Protein 1VC1 (pdb70)

Solvent-accessible surface area: 10539 Å² total; per-residue (Å²): 165,115,79,33,118,29,62,61,45,83,86,114,63,8,0,6,0,92,3,99,16,38,0,21,58,118,7,10,88,91,0,73,62,62,0,152,84,27,3,82,107,14,96,42,105,45,0,0,0,17,0,55,62,0,53,115,5,34,26,13,0,3,0,4,0,1,13,3,6,48,37,0,94,120,68,53,22,81,7,0,0,0,28,32,85,143,49,0,24,148,37,1,128,73,3,70,0,60,121,18,10,117,64,19,109,50,10,140,105,13,162,109,85,28,126,32,66,62,46,87,92,109,66,8,0,8,0,93,3,101,16,38,0,22,56,120,5,9,92,103,0,72,82,69,2,146,71,29,4,76,109,17,99,40,107,48,0,0,0,18,0,56,58,0,56,111,6,35,27,15,0,3,0,3,0,2,12,3,8,48,41,0,90,120,70,48,15,67,6,0,0,0,28,33,83,146,48,0,24,148,35,1,132,76,3,64,0,61,116,20,10,115,65,24,110,37,10,135,108,14

Secondary structure (DSSP, 8-state):
----EEEEEEETTEEEEEEES-BSTTTHHHHHHHHHHHHHH---SEEEEEEEE---B-HHHHHHHHHHHHHHHHTT-EEEEES--HHHHHHHHHHTGGGTSEEESSTTT-/----EEEEEEETTEEEEEEES-BSTTTHHHHHHHHHHHHHT---SEEEEE-TT---B-HHHHHHHHHHHHHHHHTT-EEEEES--HHHHHHHHHTTGGGTSEEESSTTT-

Sequence (220 aa):
MNNLKLDIVEQDDKAIVRVQGDIDAYNSSELKEQLRNFISTTSKKKIVLDLSSVSYMDSAGLGTLVVILKDAKINGKEFILSSLKESISRILKLTHLDKIFKITDTVEEAMNNLKLDIVEQDDKAIVRVQGDIDAYNSSELKEQLRNFISTTSKKKIVLDLSSVSYMDSAGLGTLVVILKDAKINGKEFILSSLKESISRILKLTHLDKIFKITDTVEEA

Organism: Thermotoga maritima (strain ATCC 43589 / DSM 3109 / JCM 10099 / NBRC 100826 / MSB8) (NCBI:txid243274)

CATH classification: 3.30.750.24

InterPro domains:
  IPR002645 STAS domain [PF01740] (7-110)
  IPR002645 STAS domain [PS50801] (4-110)
  IPR003658 Anti-sigma factor antagonist [TIGR00377] (3-109)
  IPR036513 STAS domain superfamily [G3DSA:3.30.750.24] (1-110)
  IPR036513 STAS domain superfamily [SSF52091] (1-110)

Foldseek 3Di:
DDDWDWDWDDDDLEIETEIADEQEPVCLVVVLVVLLVVLVPDPRQEYEYECQNYQDYDPSRVVSVLVSCVSSVVSNHHYEYECDDVNVVVVCVVVVVCVPHHYDHHPVVD/DDDWDWDWDDDDLEIETEIAEAQEPVCLVVVLVVLLVVLVPDPRQEYEYECQRYQDYDPSRVVSVLVSCVSNVVSNHHYAYECHDVNVVVVCVVVVVCVPHHYDHHPVVD

B-factor: mean 33.04, std 10.79, range [10.69, 67.32]

Radius of gyration: 18.0 Å; Cα contacts (8 Å, |Δi|>4): 444; chains: 2; bounding box: 32×58×34 Å

Structure (mmCIF, N/CA/C/O backbone):
data_1VC1
#
_entry.id   1VC1
#
_cell.length_a   31.544
_cell.length_b   116.831
_cell.length_c   31.392
_cell.angle_alpha   90.00
_cell.angle_beta   119.84
_cell.angle_gamma   90.00
#
_symmetry.space_group_name_H-M   'P 1 21 1'
#
loop_
_entity.id
_entity.type
_entity.pdbx_description
1 polymer 'Putative anti-sigma factor antagonist TM1442'
2 water water
#
loop_
_atom_site.group_PDB
_atom_site.id
_atom_site.type_symbol
_atom_site.label_atom_id
_atom_site.label_alt_id
_atom_site.label_comp_id
_atom_site.label_asym_id
_atom_site.label_entity_id
_atom_site.label_seq_id
_atom_site.pdbx_PDB_ins_code
_atom_site.Cartn_x
_atom_site.Cartn_y
_atom_site.Cartn_z
_atom_site.occupancy
_atom_site.B_iso_or_equiv
_atom_site.auth_seq_id
_atom_site.auth_comp_id
_atom_site.auth_asym_id
_atom_site.auth_atom_id
_atom_site.pdbx_PDB_model_num
ATOM 1 N N . MET A 1 1 ? 53.435 -57.727 -0.752 1.00 46.55 1 MET A N 1
ATOM 2 C CA . MET A 1 1 ? 52.436 -58.424 0.121 1.00 46.78 1 MET A CA 1
ATOM 3 C C . MET A 1 1 ? 53.235 -59.634 0.560 1.00 48.55 1 MET A C 1
ATOM 4 O O . MET A 1 1 ? 53.483 -60.565 -0.214 1.00 44.91 1 MET A O 1
ATOM 9 N N . ASN A 1 2 ? 53.683 -59.553 1.812 1.00 52.05 2 ASN A N 1
ATOM 10 C CA . ASN A 1 2 ? 54.551 -60.546 2.423 1.00 53.65 2 ASN A CA 1
ATOM 11 C C . ASN A 1 2 ? 53.937 -61.668 3.258 1.00 54.24 2 ASN A C 1
ATOM 12 O O . ASN A 1 2 ? 52.937 -62.278 2.869 1.00 53.33 2 ASN A O 1
ATOM 17 N N . ASN A 1 3 ? 54.573 -61.912 4.411 1.00 54.54 3 ASN A N 1
ATOM 18 C CA . ASN A 1 3 ? 54.218 -62.979 5.345 1.00 54.54 3 ASN A CA 1
ATOM 19 C C . ASN A 1 3 ? 52.769 -63.132 5.760 1.00 54.78 3 ASN A C 1
ATOM 20 O O . ASN A 1 3 ? 51.921 -62.263 5.500 1.00 56.34 3 ASN A O 1
ATOM 25 N N . LEU A 1 4 ? 52.530 -64.284 6.384 1.00 53.50 4 LEU A N 1
ATOM 26 C CA . LEU A 1 4 ? 51.249 -64.743 6.920 1.00 53.33 4 LEU A CA 1
ATOM 27 C C . LEU A 1 4 ? 51.124 -66.229 6.642 1.00 51.86 4 LEU A C 1
ATOM 28 O O . LEU A 1 4 ? 51.102 -66.649 5.489 1.00 52.53 4 LEU A O 1
ATOM 33 N N . LYS A 1 5 ? 51.035 -67.015 7.709 1.00 50.31 5 LYS A N 1
ATOM 34 C CA . LYS A 1 5 ? 50.893 -68.464 7.606 1.00 48.00 5 LYS A CA 1
ATOM 35 C C . LYS A 1 5 ? 49.898 -68.870 8.675 1.00 45.69 5 LYS A C 1
ATOM 36 O O . LYS A 1 5 ? 50.052 -68.473 9.828 1.00 44.37 5 LYS A O 1
ATOM 42 N N . LEU A 1 6 ? 48.880 -69.646 8.293 1.00 42.55 6 LEU A N 1
ATOM 43 C CA . LEU A 1 6 ? 47.845 -70.085 9.231 1.00 40.81 6 LEU A CA 1
ATOM 44 C C . LEU A 1 6 ? 47.873 -71.573 9.560 1.00 41.17 6 LEU A C 1
ATOM 45 O O . LEU A 1 6 ? 47.616 -72.411 8.701 1.00 42.31 6 LEU A O 1
ATOM 50 N N . ASP A 1 7 ? 48.179 -71.888 10.813 1.00 40.61 7 ASP A N 1
ATOM 51 C CA . ASP A 1 7 ? 48.223 -73.266 11.287 1.00 39.40 7 ASP A CA 1
ATOM 52 C C . ASP A 1 7 ? 46.923 -73.509 12.046 1.00 37.13 7 ASP A C 1
ATOM 53 O O . ASP A 1 7 ? 46.776 -73.098 13.188 1.00 35.74 7 ASP A O 1
ATOM 58 N N . ILE A 1 8 ? 45.988 -74.187 11.391 1.00 35.05 8 ILE A N 1
ATOM 59 C CA . ILE A 1 8 ? 44.675 -74.474 11.943 1.00 33.87 8 ILE A CA 1
ATOM 60 C C . ILE A 1 8 ? 44.514 -75.881 12.560 1.00 34.78 8 ILE A C 1
ATOM 61 O O . ILE A 1 8 ? 44.896 -76.914 11.968 1.00 33.54 8 ILE A O 1
ATOM 66 N N . VAL A 1 9 ? 43.971 -75.895 13.774 1.00 35.65 9 VAL A N 1
ATOM 67 C CA . VAL A 1 9 ? 43.736 -77.126 14.538 1.00 36.64 9 VAL A CA 1
ATOM 68 C C . VAL A 1 9 ? 42.360 -77.125 15.193 1.00 37.16 9 VAL A C 1
ATOM 69 O O . VAL A 1 9 ? 42.001 -76.176 15.915 1.00 37.78 9 VAL A O 1
ATOM 73 N N . GLU A 1 10 ? 41.584 -78.173 14.944 1.00 35.48 10 GLU A N 1
ATOM 74 C CA . GLU A 1 10 ? 40.261 -78.308 15.534 1.00 35.72 10 GLU A CA 1
ATOM 75 C C . GLU A 1 10 ? 40.232 -79.424 16.579 1.00 37.61 10 GLU A C 1
ATOM 76 O O . GLU A 1 10 ? 40.706 -80.534 16.328 1.00 35.45 10 GLU A O 1
ATOM 82 N N . GLN A 1 11 ? 39.688 -79.110 17.751 1.00 39.48 11 GLN A N 1
ATOM 83 C CA . GLN A 1 11 ? 39.523 -80.059 18.861 1.00 41.88 11 GLN A CA 1
ATOM 84 C C . GLN A 1 11 ? 38.480 -79.494 19.823 1.00 42.41 11 GLN A C 1
ATOM 85 O O . GLN A 1 11 ? 38.187 -78.292 19.800 1.00 41.59 11 GLN A O 1
ATOM 91 N N . ASP A 1 12 ? 37.920 -80.353 20.662 1.00 41.57 12 ASP A N 1
ATOM 92 C CA . ASP A 1 12 ? 36.911 -79.917 21.604 1.00 43.19 12 ASP A CA 1
ATOM 93 C C . ASP A 1 12 ? 35.749 -79.257 20.850 1.00 42.18 12 ASP A C 1
ATOM 94 O O . ASP A 1 12 ? 35.154 -79.830 19.948 1.00 40.76 12 ASP A O 1
ATOM 99 N N . ASP A 1 13 ? 35.467 -78.021 21.238 1.00 42.39 13 ASP A N 1
ATOM 100 C CA . ASP A 1 13 ? 34.388 -77.229 20.685 1.00 42.21 13 ASP A CA 1
ATOM 101 C C . ASP A 1 13 ? 34.965 -76.038 19.932 1.00 42.42 13 ASP A C 1
ATOM 102 O O . ASP A 1 13 ? 34.230 -75.103 19.568 1.00 41.55 13 ASP A O 1
ATOM 107 N N . LYS A 1 14 ? 36.274 -76.076 19.695 1.00 40.31 14 LYS A N 1
ATOM 108 C CA . LYS A 1 14 ? 36.923 -74.960 19.048 1.00 39.94 14 LYS A CA 1
ATOM 109 C C . LYS A 1 14 ? 37.871 -75.215 17.886 1.00 38.73 14 LYS A C 1
ATOM 110 O O . LYS A 1 14 ? 38.477 -76.278 17.756 1.00 38.64 14 LYS A O 1
ATOM 116 N N . ALA A 1 15 ? 37.969 -74.196 17.040 1.00 37.35 15 ALA A N 1
ATOM 117 C CA . ALA A 1 15 ? 38.820 -74.185 15.869 1.00 34.48 15 ALA A CA 1
ATOM 118 C C . ALA A 1 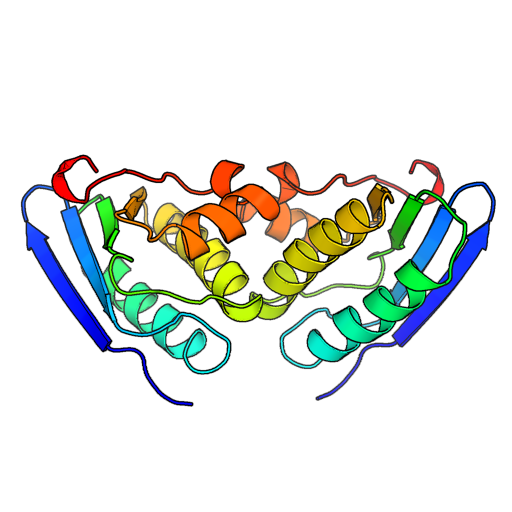15 ? 39.943 -73.170 16.144 1.00 34.19 15 ALA A C 1
ATOM 119 O O . ALA A 1 15 ? 39.721 -71.942 16.121 1.00 34.37 15 ALA A O 1
ATOM 121 N N . ILE A 1 16 ? 41.127 -73.706 16.429 1.00 30.90 16 ILE A N 1
ATOM 122 C CA . ILE A 1 16 ? 42.313 -72.948 16.748 1.00 29.28 16 ILE A CA 1
ATOM 123 C C . ILE A 1 16 ? 43.178 -72.548 15.538 1.00 28.58 16 ILE A C 1
ATOM 124 O O . ILE A 1 16 ? 43.759 -73.409 14.848 1.00 27.41 16 ILE A O 1
ATOM 129 N N . VAL A 1 17 ? 43.262 -71.234 15.304 1.00 26.25 17 VAL A N 1
ATOM 130 C CA . VAL A 1 17 ? 44.035 -70.668 14.198 1.00 24.35 17 VAL A CA 1
ATOM 131 C C . VAL A 1 17 ? 45.305 -70.051 14.729 1.00 25.62 17 VAL A C 1
ATOM 132 O O . VAL A 1 17 ? 45.262 -68.967 15.339 1.00 23.63 17 VAL A O 1
ATOM 136 N N . ARG A 1 18 ? 46.428 -70.729 14.523 1.00 27.03 18 ARG A N 1
ATOM 137 C CA . ARG A 1 18 ? 47.708 -70.211 14.997 1.00 30.41 18 ARG A CA 1
ATOM 138 C C . ARG A 1 18 ? 48.163 -69.310 13.874 1.00 29.91 18 ARG A C 1
ATOM 139 O O . ARG A 1 18 ? 48.320 -69.753 12.737 1.00 27.46 18 ARG A O 1
ATOM 147 N N . VAL A 1 19 ? 48.324 -68.035 14.192 1.00 29.42 19 VAL A N 1
ATOM 148 C CA . VAL A 1 19 ? 48.726 -67.069 13.187 1.00 29.56 19 VAL A CA 1
ATOM 149 C C . VAL A 1 19 ? 50.206 -66.813 13.242 1.00 30.51 19 VAL A C 1
ATOM 150 O O . VAL A 1 19 ? 50.698 -66.375 14.271 1.00 30.32 19 VAL A O 1
ATOM 154 N N . GLN A 1 20 ? 50.932 -67.094 12.163 1.00 32.66 20 GLN A N 1
ATOM 155 C CA . GLN A 1 20 ? 52.355 -66.776 12.175 1.00 35.12 20 GLN A CA 1
ATOM 156 C C . GLN A 1 20 ? 52.603 -65.585 11.250 1.00 36.65 20 GLN A C 1
ATOM 157 O O . GLN A 1 20 ? 52.193 -65.571 10.086 1.00 37.07 20 GLN A O 1
ATOM 163 N N . GLY A 1 21 ? 53.272 -64.578 11.788 1.00 36.73 21 GLY A N 1
ATOM 164 C CA . GLY A 1 21 ? 53.567 -63.384 11.021 1.00 35.41 21 GLY A CA 1
ATOM 165 C C . GLY A 1 21 ? 52.850 -62.220 11.677 1.00 34.45 21 GLY A C 1
ATOM 166 O O . GLY A 1 21 ? 52.276 -62.353 12.745 1.00 33.28 21 GLY A O 1
ATOM 167 N N . ASP A 1 22 ? 52.879 -61.064 11.042 1.00 34.79 22 ASP A N 1
ATOM 168 C CA . ASP A 1 22 ? 52.201 -59.936 11.622 1.00 34.05 22 ASP A CA 1
ATOM 169 C C . ASP A 1 22 ? 50.931 -59.641 10.864 1.00 32.47 22 ASP A C 1
ATOM 170 O O . ASP A 1 22 ? 50.815 -59.907 9.662 1.00 35.77 22 ASP A O 1
ATOM 175 N N . ILE A 1 23 ? 49.970 -59.098 11.581 1.00 26.32 23 ILE A N 1
ATOM 176 C CA . ILE A 1 23 ? 48.715 -58.774 10.963 1.00 24.51 23 ILE A CA 1
ATOM 177 C C . ILE A 1 23 ? 48.766 -57.299 10.623 1.00 22.67 23 ILE A C 1
ATOM 178 O O . ILE A 1 23 ? 48.559 -56.447 11.471 1.00 21.57 23 ILE A O 1
ATOM 183 N N . ASP A 1 24 ? 49.094 -57.009 9.379 1.00 21.89 24 ASP A N 1
ATOM 184 C CA . ASP A 1 24 ? 49.227 -55.628 8.952 1.00 22.20 24 ASP A CA 1
ATOM 185 C C . ASP A 1 24 ? 48.673 -55.401 7.533 1.00 20.68 24 ASP A C 1
ATOM 186 O O . ASP A 1 24 ? 48.023 -56.307 6.960 1.00 19.88 24 ASP A O 1
ATOM 191 N N . ALA A 1 25 ? 48.915 -54.225 6.952 1.00 17.95 25 ALA A N 1
ATOM 192 C CA . ALA A 1 25 ? 48.348 -53.944 5.631 1.00 19.28 25 ALA A CA 1
ATOM 193 C C . ALA A 1 25 ? 48.851 -54.895 4.543 1.00 18.69 25 ALA A C 1
ATOM 194 O O . ALA A 1 25 ? 48.192 -55.044 3.526 1.00 19.17 25 ALA A O 1
ATOM 196 N N . TYR A 1 26 ? 49.995 -55.547 4.767 1.00 20.14 26 TYR A N 1
ATOM 197 C CA . TYR A 1 26 ? 50.547 -56.454 3.769 1.00 22.72 26 TYR A CA 1
ATOM 198 C C . TYR A 1 26 ? 49.910 -57.845 3.723 1.00 25.26 26 TYR A C 1
ATOM 199 O O . TYR A 1 26 ? 50.107 -58.611 2.759 1.00 27.54 26 TYR A O 1
ATOM 208 N N . ASN A 1 27 ? 49.133 -58.194 4.732 1.00 24.83 27 ASN A N 1
ATOM 209 C CA . ASN A 1 27 ? 48.527 -59.523 4.685 1.00 25.47 27 ASN A CA 1
ATOM 210 C C . ASN A 1 27 ? 47.152 -59.560 5.300 1.00 23.14 27 ASN A C 1
ATOM 211 O O . ASN A 1 27 ? 46.576 -60.619 5.450 1.00 19.59 27 ASN A O 1
ATOM 216 N N . SER A 1 28 ? 46.591 -58.396 5.600 1.00 22.38 28 SER A N 1
ATOM 217 C CA . SER A 1 28 ? 45.275 -58.410 6.216 1.00 25.42 28 SER A CA 1
ATOM 218 C C . SER A 1 28 ? 44.172 -58.922 5.271 1.00 24.80 28 SER A C 1
ATOM 219 O O . SER A 1 28 ? 43.204 -59.528 5.716 1.00 22.62 28 SER A O 1
ATOM 222 N N . SER A 1 29 ? 44.321 -58.702 3.970 1.00 27.66 29 SER A N 1
ATOM 223 C CA . SER A 1 29 ? 43.320 -59.190 3.035 1.00 30.84 29 SER A CA 1
ATOM 224 C C . SER A 1 29 ? 43.361 -60.701 2.992 1.00 31.81 29 SER A C 1
ATOM 225 O O . SER A 1 29 ? 42.338 -61.350 2.948 1.00 32.43 29 SER A O 1
ATOM 228 N N . GLU A 1 30 ? 44.562 -61.260 3.005 1.00 35.09 30 GLU A N 1
ATOM 229 C CA . GLU A 1 30 ? 44.713 -62.707 2.993 1.00 35.66 30 GLU A CA 1
ATOM 230 C C . GLU A 1 30 ? 44.097 -63.281 4.253 1.00 33.62 30 GLU A C 1
ATOM 231 O O . GLU A 1 30 ? 43.358 -64.259 4.196 1.00 35.60 30 GLU A O 1
ATOM 237 N N . LEU A 1 31 ? 44.385 -62.645 5.385 1.00 29.20 31 LEU A N 1
ATOM 238 C CA . LEU A 1 31 ? 43.889 -63.102 6.660 1.00 25.50 31 LEU A CA 1
ATOM 239 C C . LEU A 1 31 ? 42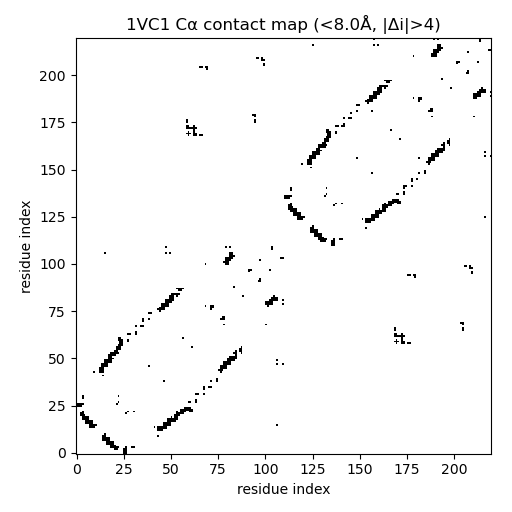.387 -63.190 6.680 1.00 23.99 31 LEU A C 1
ATOM 240 O O . LEU A 1 31 ? 41.803 -64.156 7.171 1.00 23.94 31 LEU A O 1
ATOM 245 N N . LYS A 1 32 ? 41.763 -62.153 6.161 1.00 23.07 32 LYS A N 1
ATOM 246 C CA . LYS A 1 32 ? 40.309 -62.077 6.141 1.00 23.72 32 LYS A CA 1
ATOM 247 C C . LYS A 1 32 ? 39.727 -63.158 5.250 1.00 22.87 32 LYS A C 1
ATOM 248 O O . LYS A 1 32 ? 38.718 -63.778 5.596 1.00 21.17 32 LYS A O 1
ATOM 254 N N . GLU A 1 33 ? 40.391 -63.394 4.118 1.00 25.47 33 GLU A N 1
ATOM 255 C CA . GLU A 1 33 ? 39.952 -64.419 3.152 1.00 28.41 33 GLU A CA 1
ATOM 256 C C . GLU A 1 33 ? 40.027 -65.858 3.669 1.00 27.48 33 GLU A C 1
ATOM 257 O O . GLU A 1 33 ? 39.103 -66.638 3.476 1.00 27.79 33 GLU A O 1
ATOM 263 N N . GLN A 1 34 ? 41.128 -66.222 4.305 1.00 28.00 34 GLN A N 1
ATOM 264 C CA . GLN A 1 34 ? 41.223 -67.576 4.846 1.00 29.32 34 GLN A CA 1
ATOM 265 C C . GLN A 1 34 ? 40.218 -67.794 5.982 1.00 29.99 34 GLN A C 1
ATOM 266 O O . GLN A 1 34 ? 39.554 -68.852 6.063 1.00 28.98 34 GLN A O 1
ATOM 272 N N . LEU A 1 35 ? 40.107 -66.806 6.871 1.00 28.64 35 LEU A N 1
ATOM 273 C CA . LEU A 1 35 ? 39.165 -66.906 7.974 1.00 28.68 35 LEU A CA 1
ATOM 274 C C . LEU A 1 35 ? 37.747 -66.988 7.451 1.00 29.81 35 LEU A C 1
ATOM 275 O O . LEU A 1 35 ? 36.937 -67.764 7.950 1.00 28.36 35 LEU A O 1
ATOM 280 N N . ARG A 1 36 ? 37.431 -66.140 6.476 1.00 31.87 36 ARG A N 1
ATOM 281 C CA . ARG A 1 36 ? 36.100 -66.137 5.872 1.00 33.89 36 ARG A CA 1
ATOM 282 C C . ARG A 1 36 ? 35.743 -67.556 5.445 1.00 34.72 36 ARG A C 1
ATOM 283 O O . ARG A 1 36 ? 34.740 -68.127 5.877 1.00 33.93 36 ARG A O 1
ATOM 291 N N . ASN A 1 37 ? 36.582 -68.135 4.602 1.00 36.87 37 ASN A N 1
ATOM 292 C CA . ASN A 1 37 ? 36.308 -69.491 4.115 1.00 40.54 37 ASN A CA 1
ATOM 293 C C . ASN A 1 37 ? 36.281 -70.518 5.243 1.00 40.91 37 ASN A C 1
ATOM 294 O O . ASN A 1 37 ? 35.403 -71.373 5.295 1.00 41.13 37 ASN A O 1
ATOM 299 N N . PHE A 1 38 ? 37.230 -70.420 6.156 1.00 42.14 38 PHE A N 1
ATOM 300 C CA . PHE A 1 38 ? 37.261 -71.364 7.253 1.00 42.92 38 PHE A CA 1
ATOM 301 C C . PHE A 1 38 ? 35.977 -71.296 8.070 1.00 42.30 38 PHE A C 1
ATOM 302 O O . PHE A 1 38 ? 35.355 -72.316 8.366 1.00 41.93 38 PHE A O 1
ATOM 310 N N . ILE A 1 39 ? 35.594 -70.088 8.447 1.00 40.94 39 ILE A N 1
ATOM 311 C CA . ILE A 1 39 ? 34.400 -69.904 9.239 1.00 42.23 39 ILE A CA 1
ATOM 312 C C . ILE A 1 39 ? 33.183 -70.511 8.566 1.00 42.52 39 ILE A C 1
ATOM 313 O O . ILE A 1 39 ? 32.250 -70.944 9.235 1.00 41.56 39 ILE A O 1
ATOM 318 N N . SER A 1 40 ? 33.199 -70.550 7.243 1.00 43.14 40 SER A N 1
ATOM 319 C CA . SER A 1 40 ? 32.053 -71.077 6.505 1.00 44.41 40 SER A CA 1
ATOM 320 C C . SER A 1 40 ? 32.070 -72.583 6.349 1.00 44.53 40 SER A C 1
ATOM 321 O O . SER A 1 40 ? 31.087 -73.163 5.908 1.00 45.95 40 SER A O 1
ATOM 324 N N . THR A 1 41 ? 33.182 -73.221 6.701 1.00 44.79 41 THR A N 1
ATOM 325 C CA . THR A 1 41 ? 33.254 -74.672 6.602 1.00 44.10 41 THR A CA 1
ATOM 326 C C . THR A 1 41 ? 33.145 -75.328 7.970 1.00 42.85 41 THR A C 1
ATOM 327 O O . THR A 1 41 ? 32.253 -76.130 8.193 1.00 44.21 41 THR A O 1
ATOM 331 N N . THR A 1 42 ? 34.016 -74.949 8.902 1.00 41.28 42 THR A N 1
ATOM 332 C CA . THR A 1 42 ? 34.037 -75.556 10.230 1.00 37.44 42 THR A CA 1
ATOM 333 C C . THR A 1 42 ? 32.691 -75.679 10.952 1.00 36.91 42 THR A C 1
ATOM 334 O O . THR A 1 42 ? 31.778 -74.877 10.734 1.00 34.53 42 THR A O 1
ATOM 338 N N . SER A 1 43 ? 32.591 -76.710 11.800 1.00 35.00 43 SER A N 1
ATOM 339 C CA . SER A 1 43 ? 31.395 -76.984 12.599 1.00 35.86 43 SER A CA 1
ATOM 340 C C . SER A 1 43 ? 31.619 -76.534 14.035 1.00 35.91 43 SER A C 1
ATOM 341 O O . SER A 1 43 ? 30.675 -76.462 14.812 1.00 36.16 43 SER A O 1
ATOM 344 N N . LYS A 1 44 ? 32.866 -76.225 14.388 1.00 36.14 44 LYS A N 1
ATOM 345 C CA . LYS A 1 44 ? 33.169 -75.788 15.746 1.00 35.55 44 LYS A CA 1
ATOM 346 C C . LYS A 1 44 ? 32.406 -74.513 16.069 1.00 35.59 44 LYS A C 1
ATOM 347 O O . LYS A 1 44 ? 32.176 -73.683 15.206 1.00 34.94 44 LYS A O 1
ATOM 353 N N . LYS A 1 45 ? 31.997 -74.342 17.313 1.00 37.71 45 LYS A N 1
ATOM 354 C CA . LYS A 1 45 ? 31.264 -73.123 17.626 1.00 39.45 45 LYS A CA 1
ATOM 355 C C . LYS A 1 45 ? 32.155 -71.933 17.951 1.00 38.09 45 LYS A C 1
ATOM 356 O O . LYS A 1 45 ? 31.754 -70.785 17.720 1.00 37.69 45 LYS A O 1
ATOM 362 N N . LYS A 1 46 ? 33.354 -72.214 18.469 1.00 36.98 46 LYS A N 1
ATOM 363 C CA . LYS A 1 46 ? 34.308 -71.171 18.830 1.00 36.90 46 LYS A CA 1
ATOM 364 C C . LYS A 1 46 ? 35.483 -71.128 17.877 1.00 35.12 46 LYS A C 1
ATOM 365 O O . LYS A 1 46 ? 36.037 -72.181 17.518 1.00 36.64 46 LYS A O 1
ATOM 371 N N . ILE A 1 47 ? 35.871 -69.917 17.486 1.00 31.97 47 ILE A N 1
ATOM 372 C CA . ILE A 1 47 ? 37.036 -69.721 16.636 1.00 29.03 47 ILE A CA 1
ATOM 373 C C . ILE A 1 47 ? 38.043 -68.973 17.496 1.00 28.06 47 ILE A C 1
ATOM 374 O O . ILE A 1 47 ? 37.779 -67.850 17.961 1.00 27.74 47 ILE A O 1
ATOM 379 N N . VAL A 1 48 ? 39.179 -69.599 17.740 1.00 25.49 48 VAL A N 1
ATOM 380 C CA . VAL A 1 48 ? 40.226 -68.997 18.563 1.00 24.64 48 VAL A CA 1
ATOM 381 C C . VAL A 1 48 ? 41.499 -68.666 17.776 1.00 25.08 48 VAL A C 1
ATOM 382 O O . VAL A 1 48 ? 42.129 -69.566 17.223 1.00 25.64 48 VAL A O 1
ATOM 386 N N . LEU A 1 49 ? 41.861 -67.381 17.715 1.00 23.66 49 LEU A N 1
ATOM 387 C CA . LEU A 1 49 ? 43.099 -66.953 17.060 1.00 24.17 49 LEU A CA 1
ATOM 388 C C . LEU A 1 49 ? 44.209 -66.926 18.103 1.00 25.91 49 LEU A C 1
ATOM 389 O O . LEU A 1 49 ? 44.202 -66.103 19.021 1.00 23.41 49 LEU A O 1
ATOM 394 N N . ASP A 1 50 ? 45.159 -67.834 17.944 1.00 27.31 50 ASP A N 1
ATOM 395 C CA . ASP A 1 50 ? 46.296 -67.935 18.821 1.00 26.62 50 ASP A CA 1
ATOM 396 C C . ASP A 1 50 ? 47.255 -66.924 18.199 1.00 26.49 50 ASP A C 1
ATOM 397 O O . ASP A 1 50 ? 47.787 -67.130 17.113 1.00 23.76 50 ASP A O 1
ATOM 402 N N . LEU A 1 51 ? 47.462 -65.822 18.904 1.00 26.97 51 LEU A N 1
ATOM 403 C CA . LEU A 1 51 ? 48.329 -64.761 18.419 1.00 27.23 51 LEU A CA 1
ATOM 404 C C . LEU A 1 51 ? 49.708 -64.826 19.076 1.00 28.90 51 LEU A C 1
ATOM 405 O O . LEU A 1 51 ? 50.467 -63.859 19.036 1.00 29.41 51 LEU A O 1
ATOM 410 N N . SER A 1 52 ? 50.061 -65.974 19.652 1.00 29.57 52 SER A N 1
ATOM 411 C CA . SER A 1 52 ? 51.340 -66.038 20.346 1.00 31.42 52 SER A CA 1
ATOM 412 C C . SER A 1 52 ? 52.575 -65.709 19.534 1.00 31.32 52 SER A C 1
ATOM 413 O O . SER A 1 52 ? 53.588 -65.334 20.112 1.00 30.40 52 SER A O 1
ATOM 416 N N . SER A 1 53 ? 52.511 -65.827 18.211 1.00 32.70 53 SER A N 1
ATOM 417 C CA . SER A 1 53 ? 53.678 -65.489 17.378 1.00 34.33 53 SER A CA 1
ATOM 418 C C . SER A 1 53 ? 53.505 -64.157 16.613 1.00 34.48 53 SER A C 1
ATOM 419 O O . SER A 1 53 ? 54.326 -63.801 15.759 1.00 35.64 53 SER A O 1
ATOM 422 N N . VAL A 1 54 ? 52.449 -63.419 16.949 1.00 32.65 54 VAL A N 1
ATOM 423 C CA . VAL A 1 54 ? 52.153 -62.145 16.322 1.00 29.29 54 VAL A CA 1
ATOM 424 C C . VAL A 1 54 ? 52.752 -61.044 17.165 1.00 29.31 54 VAL A C 1
ATOM 425 O O . VAL A 1 54 ? 52.305 -60.815 18.271 1.00 30.14 54 VAL A O 1
ATOM 429 N N . SER A 1 55 ? 53.761 -60.358 16.638 1.00 29.97 55 SER A N 1
ATOM 430 C CA . SER A 1 55 ? 54.382 -59.259 17.365 1.00 28.73 55 SER A CA 1
ATOM 431 C C . SER A 1 55 ? 53.823 -57.894 16.946 1.00 28.60 55 SER A C 1
ATOM 432 O O . SER A 1 55 ? 53.791 -56.981 17.756 1.00 29.10 55 SER A O 1
ATOM 435 N N . TYR A 1 56 ? 53.369 -57.747 15.700 1.00 26.78 56 TYR A N 1
ATOM 436 C CA . TYR A 1 56 ? 52.908 -56.413 15.225 1.00 24.76 56 TYR A CA 1
ATOM 437 C C . TYR A 1 56 ? 51.568 -56.384 14.508 1.00 23.10 56 TYR A C 1
ATOM 438 O O . TYR A 1 56 ? 51.202 -57.332 13.813 1.00 23.31 56 TYR A O 1
ATOM 447 N N . MET A 1 57 ? 50.833 -55.295 14.710 1.00 23.51 57 MET A N 1
ATOM 448 C CA . MET A 1 57 ? 49.581 -55.053 14.015 1.00 23.77 57 MET A CA 1
ATOM 449 C C . MET A 1 57 ? 49.563 -53.559 13.718 1.00 23.40 57 MET A C 1
ATOM 450 O O . MET A 1 57 ? 50.068 -52.759 14.520 1.00 23.59 57 MET A O 1
ATOM 455 N N . ASP A 1 58 ? 49.010 -53.187 12.565 1.00 20.02 58 ASP A N 1
ATOM 456 C CA . ASP A 1 58 ? 48.883 -51.776 12.200 1.00 19.94 58 ASP A CA 1
ATOM 457 C C . ASP A 1 58 ? 47.374 -51.483 12.086 1.00 18.21 58 ASP A C 1
ATOM 458 O O . ASP A 1 58 ? 46.541 -52.324 12.421 1.00 17.86 58 ASP A O 1
ATOM 463 N N . SER A 1 59 ? 47.007 -50.314 11.599 1.00 17.63 59 SER A N 1
ATOM 464 C CA . SER A 1 59 ? 45.596 -49.996 11.568 1.00 20.75 59 SER A CA 1
ATOM 465 C C . SER A 1 59 ? 44.808 -50.914 10.618 1.00 20.46 59 SER A C 1
ATOM 466 O O . SER A 1 59 ? 43.699 -51.329 10.927 1.00 21.90 59 SER A O 1
ATOM 469 N N . ALA A 1 60 ? 45.381 -51.246 9.474 1.00 20.36 60 ALA A N 1
ATOM 470 C CA . ALA A 1 60 ? 44.682 -52.136 8.564 1.00 18.58 60 ALA A CA 1
ATOM 471 C C . ALA A 1 60 ? 44.399 -53.460 9.322 1.00 17.73 60 ALA A C 1
ATOM 472 O O . ALA A 1 60 ? 43.316 -53.966 9.234 1.00 15.17 60 ALA A O 1
ATOM 474 N N . GLY A 1 61 ? 45.390 -53.965 10.067 1.00 17.58 61 GLY A N 1
ATOM 475 C CA . GLY A 1 61 ? 45.261 -55.216 10.816 1.00 16.21 61 GLY A CA 1
ATOM 476 C C . GLY A 1 61 ? 44.179 -55.206 11.885 1.00 18.59 61 GLY A C 1
ATOM 477 O O . GLY A 1 61 ? 43.381 -56.167 11.983 1.00 18.12 61 GLY A O 1
ATOM 478 N N . LEU A 1 62 ? 44.152 -54.145 12.697 1.00 14.69 62 LEU A N 1
ATOM 479 C CA . LEU A 1 62 ? 43.139 -53.999 13.725 1.00 16.38 62 LEU A CA 1
ATOM 480 C C . LEU A 1 62 ? 41.758 -53.922 13.071 1.00 16.72 62 LEU A C 1
ATOM 481 O O . LEU A 1 62 ? 40.819 -54.539 13.534 1.00 15.95 62 LEU A O 1
ATOM 486 N N . GLY A 1 63 ? 41.663 -53.136 12.007 1.00 17.06 63 GLY A N 1
ATOM 487 C CA . GLY A 1 63 ? 40.398 -52.989 11.294 1.00 16.28 63 GLY A CA 1
ATOM 488 C C . GLY A 1 63 ? 39.956 -54.338 10.757 1.00 16.49 63 GLY A C 1
ATOM 489 O O . GLY A 1 63 ? 38.787 -54.646 10.827 1.00 18.81 63 GLY A O 1
ATOM 490 N N . THR A 1 64 ? 40.873 -55.133 10.201 1.00 18.36 64 THR A N 1
ATOM 491 C CA . THR A 1 64 ? 40.501 -56.454 9.689 1.00 17.98 64 THR A CA 1
ATOM 492 C C . THR A 1 64 ? 39.966 -57.350 10.809 1.00 18.98 64 THR A C 1
ATOM 493 O O . THR A 1 64 ? 38.932 -58.037 10.654 1.00 17.05 64 THR A O 1
ATOM 497 N N . LEU A 1 65 ? 40.667 -57.348 11.949 1.00 15.46 65 LEU A N 1
ATOM 498 C CA . LEU A 1 65 ? 40.214 -58.173 13.058 1.00 14.88 65 LEU A CA 1
ATOM 499 C C . LEU A 1 65 ? 38.842 -57.767 13.513 1.00 13.82 65 LEU A C 1
ATOM 500 O O . LEU A 1 65 ? 38.020 -58.618 13.852 1.00 13.57 65 LEU A O 1
ATOM 505 N N . VAL A 1 66 ? 38.569 -56.466 13.520 1.00 12.33 66 VAL A N 1
ATOM 506 C CA . VAL A 1 66 ? 37.247 -56.037 13.937 1.00 13.88 66 VAL A CA 1
ATOM 507 C C . VAL A 1 66 ? 36.176 -56.592 13.009 1.00 14.35 66 VAL A C 1
ATOM 508 O O . VAL A 1 66 ? 35.134 -57.082 13.468 1.00 16.55 66 VAL A O 1
ATOM 512 N N . VAL A 1 67 ? 36.405 -56.554 11.705 1.00 16.62 67 VAL A N 1
ATOM 513 C CA . VAL A 1 67 ? 35.341 -57.081 10.803 1.00 17.95 67 VAL A CA 1
ATOM 514 C C . VAL A 1 67 ? 35.261 -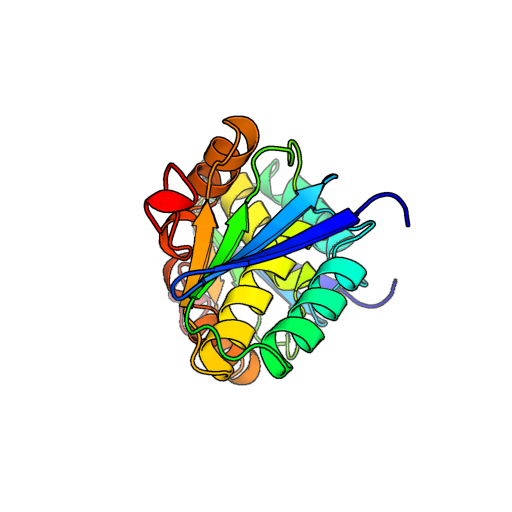58.621 10.791 1.00 19.47 67 VAL A C 1
ATOM 515 O O . VAL A 1 67 ? 34.206 -59.178 10.514 1.00 20.05 67 VAL A O 1
ATOM 519 N N . ILE A 1 68 ? 36.367 -59.307 11.087 1.00 18.56 68 ILE A N 1
ATOM 520 C CA . ILE A 1 68 ? 36.351 -60.789 11.126 1.00 19.89 68 ILE A CA 1
ATOM 521 C C . ILE A 1 68 ? 35.505 -61.216 12.312 1.00 20.60 68 ILE A C 1
ATOM 522 O O . ILE A 1 68 ? 34.779 -62.207 12.221 1.00 20.63 68 ILE A O 1
ATOM 527 N N . LEU A 1 69 ? 35.587 -60.463 13.422 1.00 19.87 69 LEU A N 1
ATOM 528 C CA . LEU A 1 69 ? 34.770 -60.731 14.617 1.00 17.80 69 LEU A CA 1
ATOM 529 C C . LEU A 1 69 ? 33.293 -60.628 14.253 1.00 19.83 69 LEU A C 1
ATOM 530 O O . LEU A 1 69 ? 32.461 -61.467 14.639 1.00 20.48 69 LEU A O 1
ATOM 535 N N . LYS A 1 70 ? 32.980 -59.561 13.534 1.00 20.69 70 LYS A N 1
ATOM 536 C CA . LYS A 1 70 ? 31.637 -59.314 13.041 1.00 24.31 70 LYS A CA 1
ATOM 537 C C . LYS A 1 70 ? 31.161 -60.467 12.135 1.00 25.21 70 LYS A C 1
ATOM 538 O O . LYS A 1 70 ? 30.077 -60.995 12.330 1.00 24.32 70 LYS A O 1
ATOM 544 N N . ASP A 1 71 ? 31.962 -60.820 11.128 1.00 27.05 71 ASP A N 1
ATOM 545 C CA . ASP A 1 71 ? 31.575 -61.880 10.188 1.00 28.14 71 ASP A CA 1
ATOM 546 C C . ASP A 1 71 ? 31.440 -63.203 10.925 1.00 30.31 71 ASP A C 1
ATOM 547 O O . ASP A 1 71 ? 30.564 -64.036 10.625 1.00 30.08 71 ASP A O 1
ATOM 552 N N . ALA A 1 72 ? 32.290 -63.398 11.927 1.00 31.15 72 ALA A N 1
ATOM 553 C CA . ALA A 1 72 ? 32.230 -64.621 12.696 1.00 31.67 72 ALA A CA 1
ATOM 554 C C . ALA A 1 72 ? 30.879 -64.746 13.386 1.00 33.08 72 ALA A C 1
ATOM 555 O O . ALA A 1 72 ? 30.241 -65.799 13.338 1.00 33.70 72 ALA A O 1
ATOM 557 N N . LYS A 1 73 ? 30.451 -63.670 14.035 1.00 35.61 73 LYS A N 1
ATOM 558 C CA . LYS A 1 73 ? 29.188 -63.660 14.772 1.00 38.80 73 LYS A CA 1
ATOM 559 C C . LYS A 1 73 ? 28.022 -63.805 13.813 1.00 39.97 73 LYS A C 1
ATOM 560 O O . LYS A 1 73 ? 27.019 -64.441 14.137 1.00 39.02 73 LYS A O 1
ATOM 566 N N . ILE A 1 74 ? 28.156 -63.202 12.632 1.00 41.97 74 ILE A N 1
ATOM 567 C C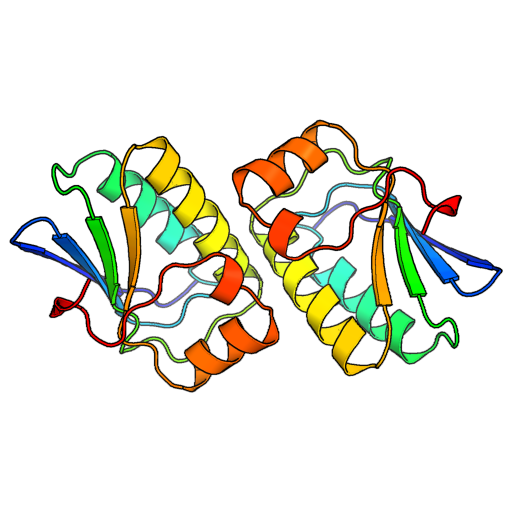A . ILE A 1 74 ? 27.113 -63.290 11.611 1.00 43.25 74 ILE A CA 1
ATOM 568 C C . ILE A 1 74 ? 26.839 -64.767 11.358 1.00 44.41 74 ILE A C 1
ATOM 569 O O . ILE A 1 74 ? 25.686 -65.179 11.197 1.00 45.20 74 ILE A O 1
ATOM 574 N N . ASN A 1 75 ? 27.913 -65.553 11.341 1.00 44.38 75 ASN A N 1
ATOM 575 C CA . ASN A 1 75 ? 27.827 -66.985 11.118 1.00 45.30 75 ASN A CA 1
ATOM 576 C C . ASN A 1 75 ? 27.475 -67.767 12.368 1.00 45.44 75 ASN A C 1
ATOM 577 O O . ASN A 1 75 ? 27.577 -68.988 12.382 1.00 46.21 75 ASN A O 1
ATOM 582 N N . GLY A 1 76 ? 27.090 -67.067 13.427 1.00 46.52 76 GLY A N 1
ATOM 583 C CA . GLY A 1 76 ? 26.727 -67.740 14.660 1.00 46.35 76 GLY A CA 1
ATOM 584 C C . GLY A 1 76 ? 27.873 -68.350 15.456 1.00 46.43 76 GLY A C 1
ATOM 585 O O . GLY A 1 76 ? 27.656 -69.246 16.271 1.00 46.26 76 GLY A O 1
ATOM 586 N N . LYS A 1 77 ? 29.091 -67.869 15.242 1.00 45.24 77 LYS A N 1
ATOM 587 C CA . LYS A 1 77 ? 30.231 -68.404 15.980 1.00 44.74 77 LYS A CA 1
ATOM 588 C C . LYS A 1 77 ? 30.837 -67.420 16.972 1.00 44.06 77 LYS A C 1
ATOM 589 O O . LYS A 1 77 ? 30.637 -66.205 16.868 1.00 44.21 77 LYS A O 1
ATOM 595 N N . GLU A 1 78 ? 31.565 -67.958 17.943 1.00 42.74 78 GLU A N 1
ATOM 596 C CA . GLU A 1 78 ? 32.248 -67.147 18.940 1.00 41.27 78 GLU A CA 1
ATOM 597 C C . GLU A 1 78 ? 33.661 -66.910 18.431 1.00 37.76 78 GLU A C 1
ATOM 598 O O . GLU A 1 78 ? 34.324 -67.833 17.980 1.00 35.24 78 GLU A O 1
ATOM 604 N N . PHE A 1 79 ? 34.134 -65.678 18.521 1.00 34.03 79 PHE A N 1
ATOM 605 C CA . PHE A 1 79 ? 35.469 -65.384 18.052 1.00 30.92 79 PHE A CA 1
ATOM 606 C C . PHE A 1 79 ? 36.307 -64.926 19.254 1.00 28.63 79 PHE A C 1
ATOM 607 O O . PHE A 1 79 ? 35.909 -64.018 19.989 1.00 26.03 79 PHE A O 1
ATOM 615 N N . ILE A 1 80 ? 37.469 -65.549 19.457 1.00 25.70 80 ILE A N 1
ATOM 616 C CA . ILE A 1 80 ? 38.297 -65.225 20.630 1.00 24.94 80 ILE A CA 1
ATOM 617 C C . ILE A 1 80 ? 39.752 -65.004 20.340 1.00 23.32 80 ILE A C 1
ATOM 618 O O . ILE A 1 80 ? 40.365 -65.775 19.617 1.00 24.24 80 ILE A O 1
ATOM 623 N N . LEU A 1 81 ? 40.332 -63.972 20.939 1.00 21.56 81 LEU A N 1
ATOM 624 C CA . LEU A 1 81 ? 41.757 -63.731 20.727 1.00 21.84 81 LEU A CA 1
ATOM 625 C C . LEU A 1 81 ? 42.477 -64.321 21.940 1.00 23.93 81 LEU A C 1
ATOM 626 O O . LEU A 1 81 ? 42.098 -64.017 23.067 1.00 22.65 81 LEU A O 1
ATOM 631 N N . SER A 1 82 ? 43.488 -65.162 21.706 1.00 23.02 82 SER A N 1
ATOM 632 C CA . SER A 1 82 ? 44.233 -65.804 22.792 1.00 26.33 82 SER A CA 1
ATOM 633 C C . SER A 1 82 ? 45.745 -65.724 22.656 1.00 27.24 82 SER A C 1
ATOM 634 O O . SER A 1 82 ? 46.265 -65.480 21.556 1.00 27.38 82 SER A O 1
ATOM 637 N N . SER A 1 83 ? 46.427 -65.963 23.788 1.00 28.20 83 SER A N 1
ATOM 638 C CA . SER A 1 83 ? 47.899 -65.939 23.932 1.00 29.08 83 SER A CA 1
ATOM 639 C C . SER A 1 83 ? 48.613 -64.748 23.263 1.00 27.63 83 SER A C 1
ATOM 640 O O . SER A 1 83 ? 49.568 -64.919 22.485 1.00 27.16 83 SER A O 1
ATOM 643 N N . LEU A 1 84 ? 48.160 -63.550 23.593 1.00 28.07 84 LEU A N 1
ATOM 644 C CA . LEU A 1 84 ? 48.729 -62.311 23.050 1.00 28.67 84 LEU A CA 1
ATOM 645 C C . LEU A 1 84 ? 50.112 -61.995 23.631 1.00 30.71 84 LEU A C 1
ATOM 646 O O . LEU A 1 84 ? 50.387 -62.295 24.812 1.00 30.63 84 LEU A O 1
ATOM 651 N N . LYS A 1 85 ? 50.968 -61.367 22.818 1.00 31.17 85 LYS A N 1
ATOM 652 C CA . LYS A 1 85 ? 52.288 -60.970 23.281 1.00 32.75 85 LYS A CA 1
ATOM 653 C C . LYS A 1 85 ? 51.991 -59.626 23.895 1.00 33.06 85 LYS A C 1
ATOM 654 O O . LYS A 1 85 ? 50.923 -59.079 23.652 1.00 30.54 85 LYS A O 1
ATOM 660 N N . GLU A 1 86 ? 52.908 -59.074 24.685 1.00 32.25 86 GLU A N 1
ATOM 661 C CA . GLU A 1 86 ? 52.595 -57.814 25.334 1.00 33.13 86 GLU A CA 1
ATOM 662 C C . GLU A 1 86 ? 52.458 -56.644 24.380 1.00 31.14 86 GLU A C 1
ATOM 663 O O . GLU A 1 86 ? 51.729 -55.688 24.681 1.00 28.98 86 GLU A O 1
ATOM 669 N N . SER A 1 87 ? 53.157 -56.690 23.246 1.00 28.10 87 SER A N 1
ATOM 670 C CA . SER A 1 87 ? 53.038 -55.591 22.297 1.00 28.56 87 SER A CA 1
ATOM 671 C C . SER A 1 87 ? 51.592 -55.512 21.830 1.00 26.44 87 SER A C 1
ATOM 672 O O . SER A 1 87 ? 51.019 -54.419 21.664 1.00 26.75 87 SER A O 1
ATOM 675 N N . ILE A 1 88 ? 50.996 -56.678 21.624 1.00 25.40 88 ILE A N 1
ATOM 676 C CA . ILE A 1 88 ? 49.622 -56.699 21.124 1.00 25.38 88 ILE A CA 1
ATOM 677 C C . ILE A 1 88 ? 48.592 -56.423 22.176 1.00 24.41 88 ILE A C 1
ATOM 678 O O . ILE A 1 88 ? 47.576 -55.775 21.924 1.00 22.26 88 ILE A O 1
ATOM 683 N N . SER A 1 89 ? 48.848 -56.959 23.360 1.00 24.01 89 SER A N 1
ATOM 684 C CA . SER A 1 89 ? 47.986 -56.717 24.468 1.00 23.57 89 SER A CA 1
ATOM 685 C C . SER A 1 89 ? 48.001 -55.209 24.649 1.00 22.35 89 SER A C 1
ATOM 686 O O . SER A 1 89 ? 46.956 -54.605 24.864 1.00 20.29 89 SER A O 1
ATOM 689 N N . ARG A 1 90 ? 49.193 -54.610 24.532 1.00 21.63 90 ARG A N 1
ATOM 690 C CA . ARG A 1 90 ? 49.368 -53.157 24.668 1.00 23.26 90 ARG A CA 1
ATOM 691 C C . ARG A 1 90 ? 48.487 -52.373 23.683 1.00 21.35 90 ARG A C 1
ATOM 692 O O . ARG A 1 90 ? 47.717 -51.517 24.053 1.00 20.09 90 ARG A O 1
ATOM 700 N N . ILE A 1 91 ? 48.621 -52.693 22.404 1.00 21.38 91 ILE A N 1
ATOM 701 C CA . ILE A 1 91 ? 47.854 -51.994 21.371 1.00 22.07 91 ILE A CA 1
ATOM 702 C C . ILE A 1 91 ? 46.323 -52.073 21.535 1.00 19.67 91 ILE A C 1
ATOM 703 O O . ILE A 1 91 ? 45.619 -51.076 21.367 1.00 19.22 91 ILE A O 1
ATOM 708 N N . LEU A 1 92 ? 45.805 -53.249 21.885 1.00 15.57 92 LEU A N 1
ATOM 709 C CA . LEU A 1 92 ? 44.358 -53.427 22.048 1.00 17.30 92 LEU A CA 1
ATOM 710 C C . LEU A 1 92 ? 43.855 -52.571 23.217 1.00 18.56 92 LEU A C 1
ATOM 711 O O . LEU A 1 92 ? 42.764 -52.000 23.162 1.00 18.98 92 LEU A O 1
ATOM 716 N N . LYS A 1 93 ? 44.682 -52.458 24.261 1.00 20.10 93 LYS A N 1
ATOM 717 C CA . LYS A 1 93 ? 44.343 -51.640 25.430 1.00 21.29 93 LYS A CA 1
ATOM 718 C C . LYS A 1 93 ? 44.316 -50.153 25.044 1.00 22.68 93 LYS A C 1
ATOM 719 O O . LYS A 1 93 ? 43.315 -49.462 25.283 1.00 20.99 93 LYS A O 1
ATOM 725 N N . LEU A 1 94 ? 45.417 -49.669 24.455 1.00 22.44 94 LEU A N 1
ATOM 726 C CA . LEU A 1 94 ? 45.527 -48.254 24.058 1.00 22.39 94 LEU A CA 1
ATOM 727 C C . LEU A 1 94 ? 44.396 -47.803 23.152 1.00 22.38 94 LEU A C 1
ATOM 728 O O . LEU A 1 94 ? 43.930 -46.674 23.262 1.00 21.69 94 LEU A O 1
ATOM 733 N N . THR A 1 95 ? 43.983 -48.678 22.234 1.00 18.83 95 THR A N 1
ATOM 734 C CA . THR A 1 95 ? 42.910 -48.337 21.301 1.00 17.63 95 THR A CA 1
ATOM 735 C C . THR A 1 95 ? 41.547 -48.611 21.870 1.00 19.28 95 THR A C 1
ATOM 736 O O . THR A 1 95 ? 40.526 -48.219 21.271 1.00 22.64 95 THR A O 1
ATOM 740 N N . HIS A 1 96 ? 41.513 -49.274 23.026 1.00 21.60 96 HIS A N 1
ATOM 741 C CA . HIS A 1 96 ? 40.256 -49.648 23.683 1.00 21.73 96 HIS A CA 1
ATOM 742 C C . HIS A 1 96 ? 39.527 -50.752 22.921 1.00 19.33 96 HIS A C 1
ATOM 743 O O . HIS A 1 96 ? 38.323 -50.970 23.116 1.00 18.20 96 HIS A O 1
ATOM 750 N N . LEU A 1 97 ? 40.250 -51.463 22.048 1.00 18.53 97 LEU A N 1
ATOM 751 C CA . LEU A 1 97 ? 39.594 -52.551 21.310 1.00 17.08 97 LEU A CA 1
ATOM 752 C C . LEU A 1 97 ? 39.382 -53.769 22.262 1.00 18.56 97 LEU A C 1
ATOM 753 O O . LEU A 1 97 ? 38.677 -54.743 21.935 1.00 16.45 97 LEU A O 1
ATOM 758 N N . ASP A 1 98 ? 40.011 -53.704 23.437 1.00 14.89 98 ASP A N 1
ATOM 759 C CA . ASP A 1 98 ? 39.779 -54.766 24.415 1.00 16.88 98 ASP A CA 1
ATOM 760 C C . ASP A 1 98 ? 38.343 -54.682 24.925 1.00 16.51 98 ASP A C 1
ATOM 761 O O . ASP A 1 98 ? 37.846 -55.588 25.577 1.00 18.51 98 ASP A O 1
ATOM 766 N N . LYS A 1 99 ? 37.656 -53.590 24.614 1.00 17.75 99 LYS A N 1
ATOM 767 C CA . LYS A 1 99 ? 36.245 -53.416 24.993 1.00 19.34 99 LYS A CA 1
ATOM 768 C C . LYS A 1 99 ? 35.350 -54.145 23.996 1.00 20.31 99 LYS A C 1
ATOM 769 O O . LYS A 1 99 ? 34.145 -54.295 24.217 1.00 22.37 99 LYS A O 1
ATOM 775 N N . ILE A 1 100 ? 35.945 -54.594 22.903 1.00 19.08 100 ILE A N 1
ATOM 776 C CA . ILE A 1 100 ? 35.221 -55.270 21.816 1.00 21.33 100 ILE A CA 1
ATOM 777 C C . ILE A 1 100 ? 35.557 -56.757 21.693 1.00 19.21 100 ILE A C 1
ATOM 778 O O . ILE A 1 100 ? 34.670 -57.594 21.540 1.00 18.57 100 ILE A O 1
ATOM 783 N N . PHE A 1 101 ? 36.838 -57.071 21.773 1.00 16.25 101 PHE A N 1
ATOM 784 C CA . PHE A 1 101 ? 37.296 -58.460 21.638 1.00 18.55 101 PHE A CA 1
ATOM 785 C C . PHE A 1 101 ? 37.272 -59.275 22.932 1.00 20.23 101 PHE A C 1
ATOM 786 O O . PHE A 1 101 ? 37.588 -58.755 24.023 1.00 17.90 101 PHE A O 1
ATOM 794 N N . LYS A 1 102 ? 36.868 -60.537 22.816 1.00 21.18 102 LYS A N 1
ATOM 795 C CA . LYS A 1 102 ? 36.933 -61.445 23.951 1.00 23.53 102 LYS A CA 1
ATOM 796 C C . LYS A 1 102 ? 38.388 -61.908 23.781 1.00 23.85 102 LYS A C 1
ATOM 797 O O . LYS A 1 102 ? 38.806 -62.280 22.672 1.00 21.34 102 LYS A O 1
ATOM 803 N N . ILE A 1 103 ? 39.154 -61.844 24.860 1.00 22.06 103 ILE A N 1
ATOM 804 C CA . ILE A 1 103 ? 40.571 -62.188 24.835 1.00 24.86 103 ILE A CA 1
ATOM 805 C C . ILE A 1 103 ? 40.892 -63.111 26.011 1.00 27.87 103 ILE A C 1
ATOM 806 O O . ILE A 1 103 ? 40.535 -62.815 27.146 1.00 28.94 103 ILE A O 1
ATOM 811 N N . THR A 1 104 ? 41.553 -64.233 25.747 1.00 27.70 104 THR A N 1
ATOM 812 C CA . THR A 1 104 ? 41.877 -65.122 26.855 1.00 29.43 104 THR A CA 1
ATOM 813 C C . THR A 1 104 ? 43.376 -65.221 26.940 1.00 30.10 104 THR A C 1
ATOM 814 O O . THR A 1 104 ? 44.104 -64.893 26.004 1.00 28.20 104 THR A O 1
ATOM 818 N N . ASP A 1 105 ? 43.819 -65.663 28.100 1.00 31.19 105 ASP A N 1
ATOM 819 C CA . ASP A 1 105 ? 45.211 -65.795 28.390 1.00 31.97 105 ASP A CA 1
ATOM 820 C C . ASP A 1 105 ? 45.821 -66.927 27.600 1.00 30.01 105 ASP A C 1
ATOM 821 O O . ASP A 1 105 ? 46.905 -66.780 27.064 1.00 31.32 105 ASP A O 1
ATOM 826 N N . THR A 1 106 ? 45.134 -68.060 27.538 1.00 29.59 106 THR A N 1
ATOM 827 C CA . THR A 1 106 ? 45.644 -69.213 26.798 1.00 30.99 106 THR A CA 1
ATOM 828 C C . THR A 1 106 ? 44.565 -69.751 25.887 1.00 30.43 106 THR A C 1
ATOM 829 O O . THR A 1 106 ? 43.386 -69.486 26.089 1.00 27.75 106 THR A O 1
ATOM 833 N N . VAL A 1 107 ? 44.970 -70.525 24.887 1.00 31.98 107 VAL A N 1
ATOM 834 C CA . VAL A 1 107 ? 44.003 -71.107 23.976 1.00 34.79 107 VAL A CA 1
ATOM 835 C C . VAL A 1 107 ? 43.085 -72.096 24.713 1.00 37.13 107 VAL A C 1
ATOM 836 O O . VAL A 1 107 ? 41.880 -72.161 24.459 1.00 37.76 107 VAL A O 1
ATOM 840 N N . GLU A 1 108 ? 43.646 -72.869 25.634 1.00 40.45 108 GLU A N 1
ATOM 841 C CA . GLU A 1 108 ? 42.856 -73.844 26.384 1.00 42.96 108 GLU A CA 1
ATOM 842 C C . GLU A 1 108 ? 41.735 -73.230 27.213 1.00 43.08 108 GLU A C 1
ATOM 843 O O . GLU A 1 108 ? 40.684 -73.844 27.374 1.00 43.39 108 GLU A O 1
ATOM 849 N N . GLU A 1 109 ? 41.973 -72.028 27.746 1.00 44.65 109 GLU A N 1
ATOM 850 C CA . GLU A 1 109 ? 40.993 -71.309 28.566 1.00 45.17 109 GLU A CA 1
ATOM 851 C C . GLU A 1 109 ? 39.803 -70.844 27.758 1.00 45.13 109 GLU A C 1
ATOM 852 O O . GLU A 1 109 ? 38.748 -70.574 28.312 1.00 46.02 109 GLU A O 1
ATOM 858 N N . ALA A 1 110 ? 39.974 -70.719 26.451 1.00 45.12 110 ALA A N 1
ATOM 859 C CA . ALA A 1 110 ? 38.895 -70.232 25.601 1.00 44.51 110 ALA A CA 1
ATOM 860 C C . ALA A 1 110 ? 37.788 -71.257 25.435 1.00 44.36 110 ALA A C 1
ATOM 861 O O . ALA A 1 110 ? 36.616 -70.838 25.359 1.00 44.53 110 ALA A O 1
ATOM 864 N N . MET B 1 1 ? 44.832 -44.472 -5.579 1.00 44.74 1 MET B N 1
ATOM 865 C CA . MET B 1 1 ? 44.677 -43.746 -4.277 1.00 45.90 1 MET B CA 1
ATOM 866 C C . MET B 1 1 ? 43.929 -42.509 -4.732 1.00 47.55 1 MET B C 1
ATOM 867 O O . MET B 1 1 ? 44.510 -41.598 -5.309 1.00 44.52 1 MET B O 1
ATOM 872 N N . ASN B 1 2 ? 42.619 -42.523 -4.491 1.00 51.52 2 ASN B N 1
ATOM 873 C CA . ASN B 1 2 ? 41.710 -41.480 -4.956 1.00 53.10 2 ASN B CA 1
ATOM 874 C C . ASN B 1 2 ? 41.240 -40.374 -4.012 1.00 54.25 2 ASN B C 1
ATOM 875 O O . ASN B 1 2 ? 42.056 -39.690 -3.394 1.00 54.65 2 ASN B O 1
ATOM 880 N N . ASN B 1 3 ? 39.909 -40.217 -3.933 1.00 54.55 3 ASN B N 1
ATOM 881 C CA . ASN B 1 3 ? 39.252 -39.174 -3.142 1.00 54.47 3 ASN 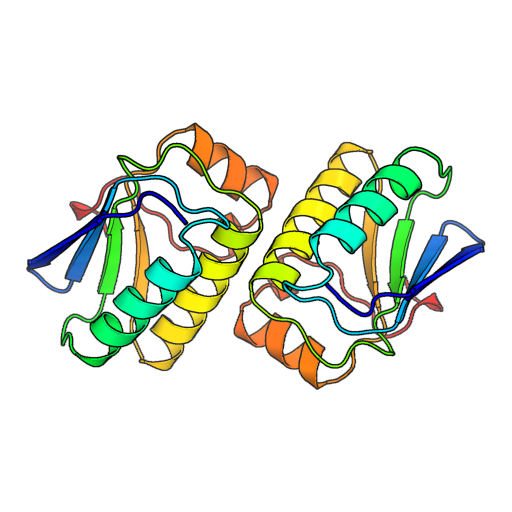B CA 1
ATOM 882 C C . ASN B 1 3 ? 39.619 -39.052 -1.680 1.00 54.03 3 ASN B C 1
ATOM 883 O O . ASN B 1 3 ? 40.292 -39.924 -1.116 1.00 55.99 3 ASN B O 1
ATOM 888 N N . LEU B 1 4 ? 39.188 -37.927 -1.111 1.00 53.09 4 LEU B N 1
ATOM 889 C CA . LEU B 1 4 ? 39.396 -37.521 0.283 1.00 52.67 4 LEU B CA 1
ATOM 890 C C . LEU B 1 4 ? 39.688 -36.028 0.310 1.00 50.69 4 LEU B C 1
ATOM 891 O O . LEU B 1 4 ? 40.827 -35.606 0.108 1.00 50.80 4 LEU B O 1
ATOM 896 N N . LYS B 1 5 ? 38.656 -35.241 0.579 1.00 48.28 5 LYS B N 1
ATOM 897 C CA . LYS B 1 5 ? 38.772 -33.785 0.642 1.00 45.96 5 LYS B CA 1
ATOM 898 C C . LYS B 1 5 ? 38.415 -33.359 2.067 1.00 43.07 5 LYS B C 1
ATOM 899 O O . LYS B 1 5 ? 37.348 -33.723 2.552 1.00 41.43 5 LYS B O 1
ATOM 905 N N . LEU B 1 6 ? 39.299 -32.611 2.735 1.00 39.55 6 LEU B N 1
ATOM 906 C CA . LEU B 1 6 ? 39.032 -32.162 4.105 1.00 38.53 6 LEU B CA 1
ATOM 907 C C . LEU B 1 6 ? 38.711 -30.665 4.238 1.00 38.86 6 LEU B C 1
ATOM 908 O O . LEU B 1 6 ? 39.512 -29.816 3.879 1.00 40.91 6 LEU B O 1
ATOM 913 N N . ASP B 1 7 ? 37.535 -30.357 4.768 1.00 38.47 7 ASP B N 1
ATOM 914 C CA . ASP B 1 7 ? 37.093 -28.975 4.961 1.00 38.18 7 ASP B CA 1
ATOM 915 C C . ASP B 1 7 ? 37.094 -28.690 6.460 1.00 37.05 7 ASP B C 1
ATOM 916 O O . ASP B 1 7 ? 36.163 -29.058 7.170 1.00 36.57 7 ASP B O 1
ATOM 921 N N . ILE B 1 8 ? 38.140 -28.032 6.939 1.00 36.05 8 ILE B N 1
ATOM 922 C CA . ILE B 1 8 ? 38.289 -27.728 8.361 1.00 36.39 8 ILE B CA 1
ATOM 923 C C . ILE B 1 8 ? 37.841 -26.328 8.831 1.00 37.37 8 ILE B C 1
ATOM 924 O O . ILE B 1 8 ? 38.298 -25.292 8.327 1.00 37.15 8 ILE B O 1
ATOM 929 N N . VAL B 1 9 ? 36.952 -26.315 9.812 1.00 38.83 9 VAL B N 1
ATOM 930 C CA . VAL B 1 9 ? 36.430 -25.082 10.389 1.00 39.69 9 VAL B CA 1
ATOM 931 C C . VAL B 1 9 ? 36.571 -25.083 11.919 1.00 40.62 9 VAL B C 1
ATOM 932 O O . VAL B 1 9 ? 36.052 -25.977 12.593 1.00 40.81 9 VAL B O 1
ATOM 936 N N . GLU B 1 10 ? 37.275 -24.096 12.468 1.00 39.00 10 GLU B N 1
ATOM 937 C CA . GLU B 1 10 ? 37.454 -24.019 13.908 1.00 40.13 10 GLU B CA 1
ATOM 938 C C . GLU B 1 10 ? 36.649 -22.879 14.492 1.00 40.97 10 GLU B C 1
ATOM 939 O O . GLU B 1 10 ? 36.768 -21.732 14.043 1.00 39.68 10 GLU B O 1
ATOM 945 N N . GLN B 1 11 ? 35.833 -23.210 15.492 1.00 42.10 11 GLN B N 1
ATOM 946 C CA . GLN B 1 11 ? 35.001 -22.252 16.218 1.00 44.06 11 GLN B CA 1
ATOM 947 C C . GLN B 1 11 ? 34.714 -22.810 17.618 1.00 44.45 11 GLN B C 1
ATOM 948 O O . GLN B 1 11 ? 34.852 -24.022 17.859 1.00 42.28 11 GLN B O 1
ATOM 954 N N . ASP B 1 12 ? 34.321 -21.931 18.536 1.00 43.14 12 ASP B N 1
ATOM 955 C CA . ASP B 1 12 ? 34.035 -22.346 19.903 1.00 44.74 12 ASP B CA 1
ATOM 956 C C . ASP B 1 12 ? 35.245 -23.071 20.473 1.00 43.31 12 ASP B C 1
ATOM 957 O O . ASP B 1 12 ? 36.352 -22.546 20.494 1.00 41.42 12 ASP B O 1
ATOM 962 N N . ASP B 1 13 ? 35.008 -24.299 20.920 1.00 42.57 13 ASP B N 1
ATOM 963 C CA . ASP B 1 13 ? 36.051 -25.134 21.488 1.00 43.47 13 ASP B CA 1
ATOM 964 C C . ASP B 1 13 ? 36.306 -26.301 20.536 1.00 42.64 13 ASP B C 1
ATOM 965 O O . ASP B 1 13 ? 37.052 -27.231 20.870 1.00 43.04 13 ASP B O 1
ATOM 970 N N . LYS B 1 14 ? 35.697 -26.217 19.352 1.00 39.62 14 LYS B N 1
ATOM 971 C CA . LYS B 1 14 ? 35.777 -27.252 18.331 1.00 37.65 14 LYS B CA 1
ATOM 972 C C . LYS B 1 14 ? 36.540 -26.986 17.045 1.00 36.40 14 LYS B C 1
ATOM 973 O O . LYS B 1 14 ? 36.530 -25.887 16.493 1.00 35.02 14 LYS B O 1
ATOM 979 N N . ALA B 1 15 ? 37.168 -28.053 16.572 1.00 35.03 15 ALA B N 1
ATOM 980 C CA . ALA B 1 15 ? 37.908 -28.077 15.337 1.00 32.79 15 ALA B CA 1
ATOM 981 C C . ALA B 1 15 ? 37.064 -29.052 14.515 1.00 32.65 15 ALA B C 1
ATOM 982 O O . ALA B 1 15 ? 37.110 -30.270 14.718 1.00 32.77 15 ALA B O 1
ATOM 984 N N . ILE B 1 16 ? 36.256 -28.499 13.623 1.00 29.96 16 ILE B N 1
ATOM 985 C CA . ILE B 1 16 ? 35.380 -29.277 12.789 1.00 28.28 16 ILE B CA 1
ATOM 986 C C . ILE B 1 16 ? 36.015 -29.679 11.455 1.00 27.65 16 ILE B C 1
ATOM 987 O O . ILE B 1 16 ? 36.357 -28.826 10.629 1.00 27.19 16 ILE B O 1
ATOM 992 N N . VAL B 1 17 ? 36.177 -30.985 11.264 1.00 25.55 17 VAL B N 1
ATOM 993 C CA . VAL B 1 17 ? 36.740 -31.535 10.038 1.00 24.34 17 VAL B CA 1
ATOM 994 C C . VAL B 1 17 ? 35.642 -32.183 9.203 1.00 24.20 17 VAL B C 1
ATOM 995 O O . VAL B 1 17 ? 35.125 -33.248 9.547 1.00 21.49 17 VAL B O 1
ATOM 999 N N . ARG B 1 18 ? 35.243 -31.498 8.136 1.00 26.52 18 ARG B N 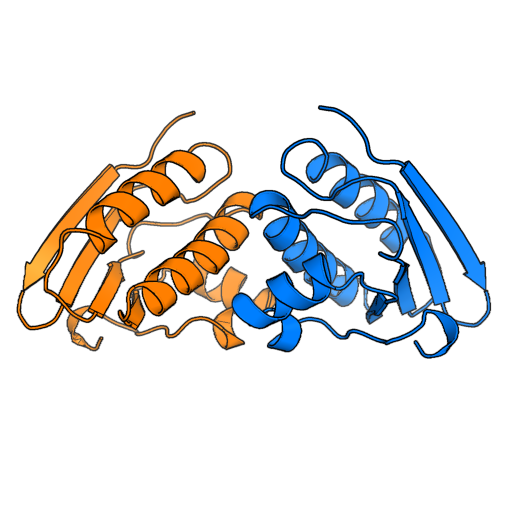1
ATOM 1000 C CA . ARG B 1 18 ? 34.218 -32.012 7.236 1.00 28.97 18 ARG B CA 1
ATOM 1001 C C . ARG B 1 18 ? 34.947 -32.932 6.281 1.00 29.00 18 ARG B C 1
ATOM 1002 O O . ARG B 1 18 ? 35.868 -32.514 5.590 1.00 25.83 18 ARG B O 1
ATOM 1010 N N . VAL B 1 19 ? 34.557 -34.200 6.287 1.00 29.33 19 VAL B N 1
ATOM 1011 C CA . VAL B 1 19 ? 35.219 -35.183 5.444 1.00 30.04 19 VAL B CA 1
ATOM 1012 C C . VAL B 1 19 ? 34.432 -35.485 4.192 1.00 30.15 19 VAL B C 1
ATOM 1013 O O . VAL B 1 19 ? 33.311 -35.967 4.286 1.00 30.05 19 VAL B O 1
ATOM 1017 N N . GLN B 1 20 ? 34.989 -35.177 3.020 1.00 31.83 20 GLN B N 1
ATOM 1018 C CA . GLN B 1 20 ? 34.284 -35.520 1.789 1.00 34.62 20 GLN B CA 1
ATOM 1019 C C . GLN B 1 20 ? 34.955 -36.738 1.169 1.00 35.97 20 GLN B C 1
ATOM 1020 O O . GLN B 1 20 ? 36.181 -36.802 1.026 1.00 36.06 20 GLN B O 1
ATOM 1026 N N . GLY B 1 21 ? 34.132 -37.709 0.816 1.00 35.74 21 GLY B N 1
ATOM 1027 C CA . GLY B 1 21 ? 34.638 -38.927 0.237 1.00 35.00 21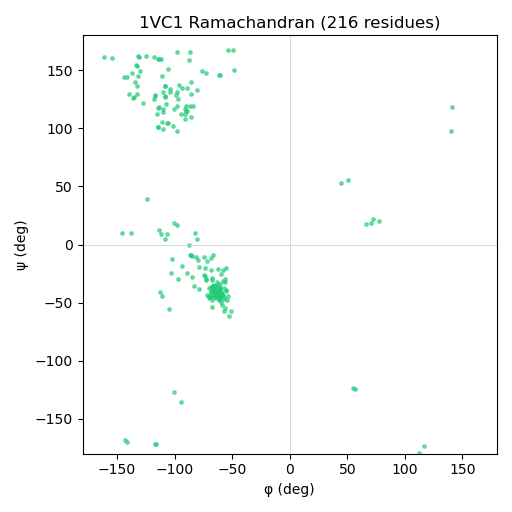 GLY B CA 1
ATOM 1028 C C . GLY B 1 21 ? 34.398 -40.032 1.244 1.00 33.76 21 GLY B C 1
ATOM 1029 O O . GLY B 1 21 ? 33.831 -39.823 2.311 1.00 35.95 21 GLY B O 1
ATOM 1030 N N . ASP B 1 22 ? 34.819 -41.226 0.893 1.00 33.70 22 ASP B N 1
ATOM 1031 C CA . ASP B 1 22 ? 34.661 -42.341 1.786 1.00 33.21 22 ASP B CA 1
ATOM 1032 C C . ASP B 1 22 ? 35.981 -42.520 2.494 1.00 30.31 22 ASP B C 1
ATOM 1033 O O . ASP B 1 22 ? 36.999 -41.959 2.086 1.00 33.14 22 ASP B O 1
ATOM 1038 N N . ILE B 1 23 ? 35.973 -43.292 3.560 1.00 25.93 23 ILE B N 1
ATOM 1039 C CA . ILE B 1 23 ? 37.214 -43.496 4.287 1.00 23.41 23 ILE B CA 1
ATOM 1040 C C . ILE B 1 23 ? 37.510 -44.957 4.109 1.00 21.47 23 ILE B C 1
ATOM 1041 O O . ILE B 1 23 ? 36.895 -45.808 4.752 1.00 20.56 23 ILE B O 1
ATOM 1046 N N . ASP B 1 24 ? 38.420 -45.249 3.199 1.00 21.12 24 ASP B N 1
ATOM 1047 C CA . ASP B 1 24 ? 38.715 -46.635 2.915 1.00 21.41 24 ASP B CA 1
ATOM 1048 C C . ASP B 1 24 ? 40.180 -46.857 2.634 1.00 20.56 24 ASP B C 1
ATOM 1049 O O . ASP B 1 24 ? 41.000 -45.970 2.876 1.00 18.27 24 ASP B O 1
ATOM 1054 N N . ALA B 1 25 ? 40.531 -48.032 2.120 1.00 19.41 25 ALA B N 1
ATOM 1055 C CA . ALA B 1 25 ? 41.944 -48.293 1.881 1.00 20.00 25 ALA B CA 1
ATOM 1056 C C . ALA B 1 25 ? 42.610 -47.313 0.925 1.00 19.95 25 ALA B C 1
ATOM 1057 O O . ALA B 1 25 ? 43.820 -47.126 0.997 1.00 18.40 25 ALA B O 1
ATOM 1059 N N . TYR B 1 26 ? 41.844 -46.681 0.036 1.00 21.85 26 TYR B N 1
ATOM 1060 C CA . TYR B 1 26 ? 42.463 -45.765 -0.915 1.00 22.30 26 TYR B CA 1
ATOM 1061 C C . TYR B 1 26 ? 42.817 -44.395 -0.369 1.00 24.09 26 TYR B C 1
ATOM 1062 O O . TYR B 1 26 ? 43.641 -43.686 -0.950 1.00 27.25 26 TYR B O 1
ATOM 1071 N N . ASN B 1 27 ? 42.221 -44.001 0.738 1.00 22.79 27 ASN B N 1
ATOM 1072 C CA . ASN B 1 27 ? 42.587 -42.688 1.279 1.00 22.96 27 ASN B CA 1
ATOM 1073 C C . ASN B 1 27 ? 42.757 -42.684 2.786 1.00 21.50 27 ASN B C 1
ATOM 1074 O O . ASN B 1 27 ? 42.884 -41.625 3.374 1.00 16.75 27 ASN B O 1
ATOM 1079 N N . SER B 1 28 ? 42.767 -43.866 3.407 1.00 21.04 28 SER B N 1
ATOM 1080 C CA . SER B 1 28 ? 42.917 -43.891 4.859 1.00 26.17 28 SER B CA 1
ATOM 1081 C C . SER B 1 28 ? 44.302 -43.366 5.321 1.00 25.67 28 SER B C 1
ATOM 1082 O O . SER B 1 28 ? 44.400 -42.658 6.314 1.00 23.26 28 SER B O 1
ATOM 1085 N N . SER B 1 29 ? 45.357 -43.663 4.586 1.00 28.64 29 SER B N 1
ATOM 1086 C CA . SER B 1 29 ? 46.675 -43.157 4.988 1.00 33.41 29 SER B CA 1
ATOM 1087 C C . SER B 1 29 ? 46.739 -41.639 4.891 1.00 33.55 29 SER B C 1
ATOM 1088 O O . SER B 1 29 ? 47.362 -40.974 5.699 1.00 34.15 29 SER B O 1
ATOM 1091 N N . GLU B 1 30 ? 46.067 -41.092 3.893 1.00 36.52 30 GLU B N 1
ATOM 1092 C CA . GLU B 1 30 ? 46.019 -39.646 3.706 1.00 36.09 30 GLU B CA 1
ATOM 1093 C C . GLU B 1 30 ? 45.203 -39.032 4.857 1.00 34.96 30 GLU B C 1
ATOM 1094 O O . GLU B 1 30 ? 45.539 -37.971 5.391 1.00 36.62 30 GLU B O 1
ATOM 1100 N N . LEU B 1 31 ? 44.110 -39.690 5.224 1.00 29.96 31 LEU B N 1
ATOM 1101 C CA . LEU B 1 31 ? 43.270 -39.181 6.279 1.00 28.02 31 LEU B CA 1
ATOM 1102 C C . LEU B 1 31 ? 44.044 -39.127 7.585 1.00 27.58 31 LEU B C 1
ATOM 1103 O O . LEU B 1 31 ? 43.930 -38.189 8.370 1.00 25.70 31 LEU B O 1
ATOM 1108 N N . LYS B 1 32 ? 44.812 -40.173 7.819 1.00 26.26 32 LYS B N 1
ATOM 1109 C CA . LYS B 1 32 ? 45.562 -40.262 9.047 1.00 27.10 32 LYS B CA 1
ATOM 1110 C C . LYS B 1 32 ? 46.597 -39.155 9.133 1.00 26.35 32 LYS B C 1
ATOM 1111 O O . LYS B 1 32 ? 46.703 -38.469 10.149 1.00 24.85 32 LYS B O 1
ATOM 1117 N N . GLU B 1 33 ? 47.340 -38.935 8.062 1.00 28.22 33 GLU B N 1
ATOM 1118 C CA . GLU B 1 33 ? 48.366 -37.904 8.171 1.00 30.59 33 GLU B CA 1
ATOM 1119 C C . GLU B 1 33 ? 47.837 -36.457 8.179 1.00 29.72 33 GLU B C 1
ATOM 1120 O O . GLU B 1 33 ? 48.472 -35.562 8.741 1.00 31.24 33 GLU B O 1
ATOM 1126 N N . GLN B 1 34 ? 46.687 -36.204 7.577 1.00 28.18 34 GLN B N 1
ATOM 1127 C CA . GLN B 1 34 ? 46.159 -34.845 7.656 1.00 29.36 34 GLN B CA 1
ATOM 1128 C C . GLN B 1 34 ? 45.659 -34.569 9.077 1.00 30.18 34 GLN B C 1
ATOM 1129 O O . GLN B 1 34 ? 45.890 -33.483 9.629 1.00 30.75 34 GLN B O 1
ATOM 1135 N N . LEU B 1 35 ? 44.955 -35.541 9.654 1.00 27.96 35 LEU B N 1
ATOM 1136 C CA . LEU B 1 35 ? 44.449 -35.419 11.005 1.00 29.39 35 LEU B CA 1
ATOM 1137 C C . LEU B 1 35 ? 45.630 -35.357 11.987 1.00 29.64 35 LEU B C 1
ATOM 1138 O O . LEU B 1 35 ? 45.635 -34.572 12.931 1.00 27.52 35 LEU B O 1
ATOM 1143 N N . ARG B 1 36 ? 46.633 -36.185 11.758 1.00 32.16 36 ARG B N 1
ATOM 1144 C CA . ARG B 1 36 ? 47.823 -36.182 12.612 1.00 35.10 36 ARG B CA 1
ATOM 1145 C C . ARG B 1 36 ? 48.356 -34.753 12.683 1.00 36.48 36 ARG B C 1
ATOM 1146 O O . ARG B 1 36 ? 48.418 -34.136 13.743 1.00 37.30 36 ARG B O 1
ATOM 1154 N N . ASN B 1 37 ? 48.736 -34.216 11.539 1.00 38.21 37 ASN B N 1
ATOM 1155 C CA . ASN B 1 37 ? 49.256 -32.846 11.513 1.00 40.22 37 ASN B CA 1
ATOM 1156 C C . ASN B 1 37 ? 48.311 -31.824 12.140 1.00 40.08 37 ASN B C 1
ATOM 1157 O O . ASN B 1 37 ? 48.727 -31.018 12.980 1.00 39.06 37 ASN B O 1
ATOM 1162 N N . PHE B 1 38 ? 47.040 -31.869 11.759 1.00 40.11 38 PHE B N 1
ATOM 1163 C CA . PHE B 1 38 ? 46.093 -30.916 12.308 1.00 40.15 38 PHE B CA 1
ATOM 1164 C C . PHE B 1 38 ? 46.024 -30.964 13.842 1.00 40.15 38 PHE B C 1
ATOM 1165 O O . PHE B 1 38 ? 46.055 -29.925 14.516 1.00 39.97 38 PHE B O 1
ATOM 1173 N N . ILE B 1 39 ? 45.930 -32.168 14.389 1.00 38.56 39 ILE B N 1
ATOM 1174 C CA . ILE B 1 39 ? 45.840 -32.341 15.827 1.00 40.40 39 ILE B CA 1
ATOM 1175 C C . ILE B 1 39 ? 47.021 -31.715 16.559 1.00 40.75 39 ILE B C 1
ATOM 1176 O O . ILE B 1 39 ? 46.875 -31.147 17.633 1.00 39.69 39 ILE B O 1
ATOM 1181 N N . SER B 1 40 ? 48.192 -31.817 15.955 1.00 42.34 40 SER B N 1
ATOM 1182 C CA . SER B 1 40 ? 49.407 -31.303 16.572 1.00 43.98 40 SER B CA 1
ATOM 1183 C C . SER B 1 40 ? 49.515 -29.786 16.549 1.00 44.64 40 SER B C 1
ATOM 1184 O O . SER B 1 40 ? 50.251 -29.215 17.344 1.00 46.51 40 SER B O 1
ATOM 1187 N N . THR B 1 41 ? 48.775 -29.133 15.658 1.00 45.14 41 THR B N 1
ATOM 1188 C CA . THR B 1 41 ? 48.840 -27.680 15.551 1.00 44.94 41 THR B CA 1
ATOM 1189 C C . THR B 1 41 ? 47.510 -26.948 15.702 1.00 44.24 41 THR B C 1
ATOM 1190 O O . THR B 1 41 ? 47.246 -25.990 14.971 1.00 45.48 41 THR B O 1
ATOM 1194 N N . THR B 1 42 ? 46.654 -27.405 16.609 1.00 41.86 42 THR B N 1
ATOM 1195 C CA . THR B 1 42 ? 45.392 -26.722 16.839 1.00 38.07 42 THR B CA 1
ATOM 1196 C C . THR B 1 42 ? 45.299 -26.517 18.339 1.00 38.12 42 THR B C 1
ATOM 1197 O O . THR B 1 42 ? 45.848 -27.314 19.116 1.00 35.64 42 THR B O 1
ATOM 1201 N N . SER B 1 43 ? 44.624 -25.436 18.730 1.00 36.28 43 SER B N 1
ATOM 1202 C CA . SER B 1 43 ? 44.451 -25.088 20.134 1.00 36.13 43 SER B CA 1
ATOM 1203 C C . SER B 1 43 ? 43.149 -25.640 20.678 1.00 36.55 43 SER B C 1
ATOM 1204 O O . SER B 1 43 ? 42.993 -25.774 21.893 1.00 36.13 43 SER B O 1
ATOM 1207 N N . LYS B 1 44 ? 42.227 -25.981 19.774 1.00 36.93 44 LYS B N 1
ATOM 1208 C CA . LYS B 1 44 ? 40.909 -26.500 20.159 1.00 36.00 44 LYS B CA 1
ATOM 1209 C C . LYS B 1 44 ? 41.006 -27.793 20.929 1.00 35.64 44 LYS B C 1
ATOM 1210 O O . LYS B 1 44 ? 41.867 -28.632 20.672 1.00 35.07 44 LYS B O 1
ATOM 1216 N N . LYS B 1 45 ? 40.109 -27.986 21.873 1.00 37.62 45 LYS B N 1
ATOM 1217 C CA . LYS B 1 45 ? 40.192 -29.208 22.644 1.00 38.84 45 LYS B CA 1
ATOM 1218 C C . LYS B 1 45 ? 39.414 -30.369 22.058 1.00 38.34 45 LYS B C 1
ATOM 1219 O O . LYS B 1 45 ? 39.770 -31.532 22.290 1.00 38.31 45 LYS B O 1
ATOM 1225 N N . LYS B 1 46 ? 38.385 -30.059 21.270 1.00 36.56 46 LYS B N 1
ATOM 1226 C CA . LYS B 1 46 ? 37.585 -31.096 20.636 1.00 36.15 46 LYS B CA 1
ATOM 1227 C C . LYS B 1 46 ? 37.859 -31.159 19.139 1.00 35.77 46 LYS B C 1
ATOM 1228 O O . LYS B 1 46 ? 37.941 -30.112 18.470 1.00 36.59 46 LYS B O 1
ATOM 1234 N N . ILE B 1 47 ? 38.005 -32.380 18.619 1.00 33.97 47 ILE B N 1
ATOM 1235 C CA . ILE B 1 47 ? 38.188 -32.601 17.186 1.00 31.37 47 ILE B CA 1
ATOM 1236 C C . ILE B 1 47 ? 36.951 -33.375 16.772 1.00 29.36 47 ILE B C 1
ATOM 1237 O O . ILE B 1 47 ? 36.740 -34.514 17.191 1.00 29.07 47 ILE B O 1
ATOM 1242 N N . VAL B 1 48 ? 36.123 -32.732 15.973 1.00 26.95 48 VAL B N 1
ATOM 1243 C CA . VAL B 1 48 ? 34.892 -33.308 15.493 1.00 24.54 48 VAL B CA 1
ATOM 1244 C C . VAL B 1 48 ? 34.959 -33.623 13.999 1.00 25.51 48 VAL B C 1
ATOM 1245 O O . VAL B 1 48 ? 35.126 -32.715 13.188 1.00 25.30 48 VAL B O 1
ATOM 1249 N N . LEU B 1 49 ? 34.853 -34.908 13.649 1.00 23.35 49 LEU B N 1
ATOM 1250 C CA . LEU B 1 49 ? 34.810 -35.341 12.251 1.00 24.72 49 LEU B CA 1
ATOM 1251 C C . LEU B 1 49 ? 33.352 -35.348 11.842 1.00 24.17 49 LEU B C 1
ATOM 1252 O O . LEU B 1 49 ? 32.552 -36.109 12.390 1.00 24.98 49 LEU B O 1
ATOM 1257 N N . ASP B 1 50 ? 33.007 -34.484 10.900 1.00 25.89 50 ASP B N 1
ATOM 1258 C CA . ASP B 1 50 ? 31.650 -34.368 10.379 1.00 25.33 50 ASP B CA 1
ATOM 1259 C C . ASP B 1 50 ? 31.660 -35.326 9.196 1.00 25.37 50 ASP B C 1
ATOM 1260 O O . ASP B 1 50 ? 32.262 -35.060 8.165 1.00 22.25 50 ASP B O 1
ATOM 1265 N N . LEU B 1 51 ? 30.967 -36.442 9.371 1.00 26.23 51 LEU B N 1
ATOM 1266 C CA . LEU B 1 51 ? 30.924 -37.502 8.375 1.00 26.53 51 LEU B CA 1
ATOM 1267 C C . LEU B 1 51 ? 29.670 -37.423 7.514 1.00 27.80 51 LEU B C 1
ATOM 1268 O O . LEU B 1 51 ? 29.319 -38.394 6.827 1.00 27.34 51 LEU B O 1
ATOM 1273 N N . SER B 1 52 ? 29.004 -36.266 7.530 1.00 27.60 52 SER B N 1
ATOM 1274 C CA . SER B 1 52 ? 27.736 -36.146 6.812 1.00 28.61 52 SER B CA 1
ATOM 1275 C C . SER B 1 52 ? 27.802 -36.511 5.334 1.00 29.05 52 SER B C 1
ATOM 1276 O O . SER B 1 52 ? 26.788 -36.841 4.740 1.00 28.18 52 SER B O 1
ATOM 1279 N N . SER B 1 53 ? 28.991 -36.494 4.746 1.00 29.34 53 SER B N 1
ATOM 1280 C CA . SER B 1 53 ? 29.123 -36.858 3.335 1.00 31.95 53 SER B CA 1
ATOM 1281 C C . SER B 1 53 ? 29.810 -38.208 3.089 1.00 32.27 53 SER B C 1
ATOM 1282 O O . SER B 1 53 ? 30.029 -38.602 1.941 1.00 33.80 53 SER B O 1
ATOM 1285 N N . VAL B 1 54 ? 30.120 -38.924 4.166 1.00 30.94 54 VAL B N 1
ATOM 1286 C CA . VAL B 1 54 ? 30.775 -40.217 4.053 1.00 30.22 54 VAL B CA 1
ATOM 1287 C C . VAL B 1 54 ? 29.717 -41.289 3.955 1.00 31.19 54 VAL B C 1
ATOM 1288 O O . VAL B 1 54 ? 28.890 -41.439 4.848 1.00 32.85 54 VAL B O 1
ATOM 1292 N N . SER B 1 55 ? 29.725 -42.026 2.853 1.00 31.68 55 SER B N 1
ATOM 1293 C CA . SER B 1 55 ? 28.741 -43.085 2.662 1.00 31.04 55 SER B CA 1
ATOM 1294 C C . SER B 1 55 ? 29.352 -44.451 2.903 1.00 30.14 55 SER B C 1
ATOM 1295 O O . SER B 1 55 ? 28.645 -45.368 3.263 1.00 31.85 55 SER B O 1
ATOM 1298 N N . TYR B 1 56 ? 30.668 -44.585 2.743 1.00 27.27 56 TYR B N 1
ATOM 1299 C CA . TYR B 1 56 ? 31.287 -45.909 2.894 1.00 24.96 56 TYR B CA 1
ATOM 1300 C C . TYR B 1 56 ? 32.582 -45.925 3.676 1.00 23.69 56 TYR B C 1
ATOM 1301 O O . TYR B 1 56 ? 33.344 -44.953 3.622 1.00 21.59 56 TYR B O 1
ATOM 1310 N N . MET B 1 57 ? 32.809 -47.032 4.391 1.00 21.56 57 MET B N 1
ATOM 1311 C CA . MET B 1 57 ? 34.056 -47.267 5.104 1.00 22.70 57 MET B CA 1
ATOM 1312 C C . MET B 1 57 ? 34.328 -48.757 5.003 1.00 21.56 57 MET B C 1
ATOM 1313 O O . MET B 1 57 ? 33.391 -49.553 5.014 1.00 23.54 57 MET B O 1
ATOM 1318 N N . ASP B 1 58 ? 35.595 -49.136 4.882 1.00 17.68 58 ASP B N 1
ATOM 1319 C CA . ASP B 1 58 ? 35.961 -50.547 4.808 1.00 18.48 58 ASP B CA 1
ATOM 1320 C C . ASP B 1 58 ? 36.812 -50.808 6.050 1.00 18.10 58 ASP B C 1
ATOM 1321 O O . ASP B 1 58 ? 36.953 -49.932 6.909 1.00 16.76 58 ASP B O 1
ATOM 1326 N N . SER B 1 59 ? 37.410 -51.976 6.145 1.00 18.50 59 SER B N 1
ATOM 1327 C CA . SER B 1 59 ? 38.180 -52.285 7.343 1.00 21.51 59 SER B CA 1
ATOM 1328 C C . SER B 1 59 ? 39.378 -51.369 7.530 1.00 22.65 59 SER B C 1
ATOM 1329 O O . SER B 1 59 ? 39.688 -50.963 8.656 1.00 24.18 59 SER B O 1
ATOM 1332 N N . ALA B 1 60 ? 40.053 -51.028 6.441 1.00 21.05 60 ALA B N 1
ATOM 1333 C CA . ALA B 1 60 ? 41.200 -50.135 6.558 1.00 19.35 60 ALA B CA 1
ATOM 1334 C C . ALA B 1 60 ? 40.722 -48.798 7.169 1.00 18.42 60 ALA B C 1
ATOM 1335 O O . ALA B 1 60 ? 41.393 -48.261 8.033 1.00 16.24 60 ALA B O 1
ATOM 1337 N N . GLY B 1 61 ? 39.567 -48.306 6.722 1.00 17.32 61 GLY B N 1
ATOM 1338 C CA . GLY B 1 61 ? 39.000 -47.054 7.195 1.00 16.01 61 GLY B CA 1
ATOM 1339 C C . GLY B 1 61 ? 38.627 -47.089 8.662 1.00 18.98 61 GLY B C 1
ATOM 1340 O O . GLY B 1 61 ? 38.932 -46.123 9.391 1.00 18.30 61 GLY B O 1
ATOM 1341 N N . LEU B 1 62 ? 37.986 -48.182 9.108 1.00 16.06 62 LEU B N 1
ATOM 1342 C CA . LEU B 1 62 ? 37.614 -48.335 10.514 1.00 17.16 62 LEU B CA 1
ATOM 1343 C C . LEU B 1 62 ? 38.864 -48.384 11.392 1.00 16.61 62 LEU B C 1
ATOM 1344 O O . LEU B 1 62 ? 38.882 -47.810 12.469 1.00 15.93 62 LEU B O 1
ATOM 1349 N N . GLY B 1 63 ? 39.881 -49.107 10.930 1.00 18.09 63 GLY B N 1
ATOM 1350 C CA . GLY B 1 63 ? 41.140 -49.229 11.675 1.00 16.55 63 GLY B CA 1
ATOM 1351 C C . GLY B 1 63 ? 41.817 -47.875 11.807 1.00 16.98 63 GLY B C 1
ATOM 1352 O O . GLY B 1 63 ? 42.373 -47.559 12.865 1.00 19.25 63 GLY B O 1
ATOM 1353 N N . THR B 1 64 ? 41.829 -47.086 10.725 1.00 18.57 64 THR B N 1
ATOM 1354 C CA . THR B 1 64 ? 42.412 -45.741 10.767 1.00 18.08 64 THR B CA 1
ATOM 1355 C C . THR B 1 64 ? 41.693 -44.836 11.770 1.00 18.49 64 THR B C 1
ATOM 1356 O O . THR B 1 64 ? 42.339 -44.081 12.536 1.00 17.07 64 THR B O 1
ATOM 1360 N N . LEU B 1 65 ? 40.364 -44.901 11.793 1.00 15.61 65 LEU B N 1
ATOM 1361 C CA . LEU B 1 65 ? 39.629 -44.049 12.727 1.00 15.98 65 LEU B CA 1
ATOM 1362 C C . LEU B 1 65 ? 39.921 -44.448 14.173 1.00 16.09 65 LEU B C 1
ATOM 1363 O O . LEU B 1 65 ? 40.032 -43.575 15.042 1.00 14.82 65 LEU B O 1
ATOM 1368 N N . VAL B 1 66 ? 40.041 -45.757 14.415 1.00 13.37 66 VAL B N 1
ATOM 1369 C CA . VAL B 1 66 ? 40.343 -46.261 15.758 1.00 14.33 66 VAL B CA 1
ATOM 1370 C C . VAL B 1 66 ? 41.697 -45.715 16.216 1.00 13.80 66 VAL B C 1
ATOM 1371 O O . VAL B 1 66 ? 41.838 -45.235 17.343 1.00 15.53 66 VAL B O 1
ATOM 1375 N N . VAL B 1 67 ? 42.710 -45.776 15.369 1.00 17.52 67 VAL B N 1
ATOM 1376 C CA . VAL B 1 67 ? 44.017 -45.264 15.812 1.00 19.00 67 VAL B CA 1
ATOM 1377 C C . VAL B 1 67 ? 44.056 -43.726 15.894 1.00 19.77 67 VAL B C 1
ATOM 1378 O O . VAL B 1 67 ? 44.774 -43.173 16.712 1.00 20.82 67 VAL B O 1
ATOM 1382 N N . ILE B 1 68 ? 43.284 -43.036 15.055 1.00 17.40 68 ILE B N 1
ATOM 1383 C CA . ILE B 1 68 ? 43.273 -41.585 15.085 1.00 19.74 68 ILE B CA 1
ATOM 1384 C C . ILE B 1 68 ? 42.637 -41.165 16.392 1.00 20.77 68 ILE B C 1
ATOM 1385 O O . ILE B 1 68 ? 43.049 -40.182 16.998 1.00 21.65 68 ILE B O 1
ATOM 1390 N N . LEU B 1 69 ? 41.626 -41.908 16.836 1.00 20.06 69 LEU B N 1
ATOM 1391 C CA . LEU B 1 69 ? 41.010 -41.608 18.117 1.00 19.18 69 LEU B CA 1
ATOM 1392 C C . LEU B 1 69 ? 42.078 -41.676 19.233 1.00 21.64 69 LEU B C 1
ATOM 1393 O O . LEU B 1 69 ? 42.132 -40.812 20.131 1.00 21.19 69 LEU B O 1
ATOM 1398 N N . LYS B 1 70 ? 42.915 -42.702 19.170 1.00 20.47 70 LYS B N 1
ATOM 1399 C CA . LYS B 1 70 ? 43.977 -42.859 20.150 1.00 24.35 70 LYS B CA 1
ATOM 1400 C C . LYS B 1 70 ? 45.021 -41.736 20.056 1.00 25.73 70 LYS B C 1
ATOM 1401 O O . LYS B 1 70 ? 45.507 -41.228 21.065 1.00 22.79 70 LYS B O 1
ATOM 1407 N N . ASP B 1 71 ? 45.404 -41.388 18.835 1.00 25.40 71 ASP B N 1
ATOM 1408 C CA . ASP B 1 71 ? 46.398 -40.343 18.676 1.00 28.18 71 ASP B CA 1
ATOM 1409 C C . ASP B 1 71 ? 45.876 -39.003 19.217 1.00 28.43 71 ASP B C 1
ATOM 1410 O O . ASP B 1 71 ? 46.628 -38.194 19.761 1.00 27.95 71 ASP B O 1
ATOM 1415 N N . ALA B 1 72 ? 44.573 -38.787 19.117 1.00 28.91 72 ALA B N 1
ATOM 1416 C CA . ALA B 1 72 ? 43.978 -37.541 19.575 1.00 30.08 72 ALA B CA 1
ATOM 1417 C C . ALA B 1 72 ? 44.031 -37.437 21.088 1.00 32.69 72 ALA B C 1
ATOM 1418 O O . ALA B 1 72 ? 44.377 -36.391 21.658 1.00 33.24 72 ALA B O 1
ATOM 1420 N N . LYS B 1 73 ? 43.675 -38.535 21.738 1.00 35.21 73 LYS B N 1
ATOM 1421 C CA . LYS B 1 73 ? 43.666 -38.586 23.182 1.00 37.48 73 LYS B CA 1
ATOM 1422 C C . LYS B 1 73 ? 45.081 -38.471 23.710 1.00 39.18 73 LYS B C 1
ATOM 1423 O O . LYS B 1 73 ? 45.296 -37.851 24.744 1.00 38.57 73 LYS B O 1
ATOM 1429 N N . ILE B 1 74 ? 46.044 -39.041 22.983 1.00 40.45 74 ILE B N 1
ATOM 1430 C CA . ILE B 1 74 ? 47.453 -38.960 23.388 1.00 41.98 74 ILE B CA 1
ATOM 1431 C C . ILE B 1 74 ? 47.830 -37.486 23.424 1.00 43.48 74 ILE B C 1
ATOM 1432 O O . ILE B 1 74 ? 48.583 -37.036 24.287 1.00 44.56 74 ILE B O 1
ATOM 1437 N N . ASN B 1 75 ? 47.287 -36.744 22.467 1.00 44.13 75 ASN B N 1
ATOM 1438 C CA . ASN B 1 75 ? 47.537 -35.323 22.339 1.00 43.58 75 ASN B CA 1
ATOM 1439 C C . ASN B 1 75 ? 46.695 -34.494 23.284 1.00 43.51 75 ASN B C 1
ATOM 1440 O O . ASN B 1 75 ? 46.717 -33.280 23.207 1.00 45.42 75 ASN B O 1
ATOM 1445 N N . GLY B 1 76 ? 45.932 -35.140 24.156 1.00 43.28 76 GLY B N 1
ATOM 1446 C CA . GLY B 1 76 ? 45.109 -34.398 25.095 1.00 42.62 76 GLY B CA 1
ATOM 1447 C C . GLY B 1 76 ? 43.829 -33.810 24.529 1.00 42.83 76 GLY B C 1
ATOM 1448 O O . GLY B 1 76 ? 43.253 -32.889 25.101 1.00 42.87 76 GLY B O 1
ATOM 1449 N N . LYS B 1 77 ? 43.366 -34.339 23.406 1.00 42.01 77 LYS B N 1
ATOM 1450 C CA . LYS B 1 77 ? 42.146 -33.832 22.807 1.00 40.96 77 LYS B CA 1
ATOM 1451 C C . LYS B 1 77 ? 41.019 -34.856 22.817 1.00 40.70 77 LYS B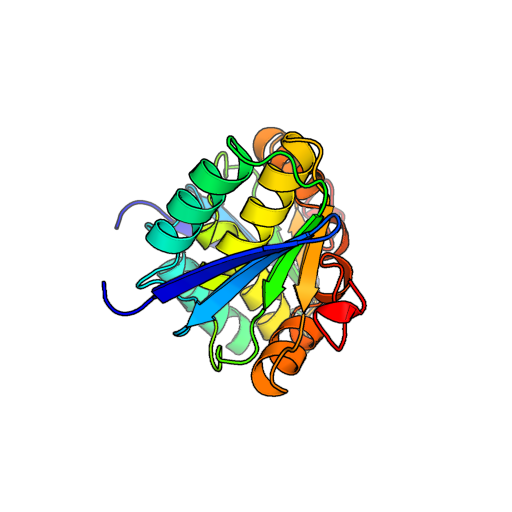 C 1
ATOM 1452 O O . LYS B 1 77 ? 41.244 -36.065 22.961 1.00 39.69 77 LYS B O 1
ATOM 1458 N N . GLU B 1 78 ? 39.801 -34.355 22.684 1.00 39.61 78 GLU B N 1
ATOM 1459 C CA . GLU B 1 78 ? 38.630 -35.200 22.643 1.00 39.43 78 GLU B CA 1
ATOM 1460 C C . GLU B 1 78 ? 38.301 -35.414 21.160 1.00 37.25 78 GLU B C 1
ATOM 1461 O O . GLU B 1 78 ? 38.347 -34.488 20.354 1.00 36.26 78 GLU B O 1
ATOM 1467 N N . PHE B 1 79 ? 37.958 -36.637 20.798 1.00 35.00 79 PHE B N 1
ATOM 1468 C CA . PHE B 1 79 ? 37.667 -36.928 19.413 1.00 31.54 79 PHE B CA 1
ATOM 1469 C C . PHE B 1 79 ? 36.206 -37.362 19.302 1.00 29.40 79 PHE B C 1
ATOM 1470 O O . PHE B 1 79 ? 35.760 -38.241 20.035 1.00 28.46 79 PHE B O 1
ATOM 1478 N N . ILE B 1 80 ? 35.454 -36.747 18.390 1.00 25.19 80 ILE B N 1
ATOM 1479 C CA . ILE B 1 80 ? 34.028 -37.061 18.251 1.00 23.78 80 ILE B CA 1
ATOM 1480 C C . ILE B 1 80 ? 33.591 -37.244 16.811 1.00 23.54 80 ILE B C 1
ATOM 1481 O O . ILE B 1 80 ? 34.015 -36.501 15.934 1.00 23.39 80 ILE B O 1
ATOM 1486 N N . LEU B 1 81 ? 32.729 -38.226 16.561 1.00 21.25 81 LEU B N 1
ATOM 1487 C CA . LEU B 1 81 ? 32.227 -38.415 15.194 1.00 20.97 81 LEU B CA 1
ATOM 1488 C C . LEU B 1 81 ? 30.810 -37.863 15.243 1.00 23.05 81 LEU B C 1
ATOM 1489 O O . LEU B 1 81 ? 30.069 -38.178 16.191 1.00 20.55 81 LEU B O 1
ATOM 1494 N N . SER B 1 82 ? 30.452 -37.042 14.241 1.00 22.90 82 SER B N 1
ATOM 1495 C CA . SER B 1 82 ? 29.143 -36.390 14.160 1.00 25.89 82 SER B CA 1
ATOM 1496 C C . SER B 1 82 ? 28.469 -36.479 12.789 1.00 25.96 82 SER B C 1
ATOM 1497 O O . SER B 1 82 ? 29.149 -36.616 11.764 1.00 28.64 82 SER B O 1
ATOM 1500 N N . SER B 1 83 ? 27.135 -36.387 12.782 1.00 27.21 83 SER B N 1
ATOM 1501 C CA . SER B 1 83 ? 26.306 -36.435 11.565 1.00 27.41 83 SER B CA 1
ATOM 1502 C C . SER B 1 83 ? 26.567 -37.611 10.619 1.00 27.59 83 SER B C 1
ATOM 1503 O O . SER B 1 83 ? 26.806 -37.437 9.417 1.00 26.82 83 SER B O 1
ATOM 1506 N N . LEU B 1 84 ? 26.480 -38.813 11.162 1.00 27.35 84 LEU B N 1
ATOM 1507 C CA . LEU B 1 84 ? 26.691 -40.015 10.378 1.00 27.32 84 LEU B CA 1
ATOM 1508 C C . LEU B 1 84 ? 25.463 -40.288 9.521 1.00 28.98 84 LEU B C 1
ATOM 1509 O O . LEU B 1 84 ? 24.334 -39.973 9.907 1.00 27.79 84 LEU B O 1
ATOM 1514 N N . LYS B 1 85 ? 25.695 -40.891 8.362 1.00 30.59 85 LYS B N 1
ATOM 1515 C CA . LYS B 1 85 ? 24.616 -41.258 7.471 1.00 30.70 85 LYS B CA 1
ATOM 1516 C C . LYS B 1 85 ? 24.286 -42.625 8.032 1.00 31.23 85 LYS B C 1
ATOM 1517 O O . LYS B 1 85 ? 25.126 -43.200 8.727 1.00 29.93 85 LYS B O 1
ATOM 1523 N N . GLU B 1 86 ? 23.080 -43.140 7.779 1.00 30.92 86 GLU B N 1
ATOM 1524 C CA . GLU B 1 86 ? 22.690 -44.443 8.321 1.00 32.17 86 GLU B CA 1
ATOM 1525 C C . GLU B 1 86 ? 23.623 -45.594 7.959 1.00 29.13 86 GLU B C 1
ATOM 1526 O O . GLU B 1 86 ? 23.777 -46.540 8.744 1.00 27.67 86 GLU B O 1
ATOM 1532 N N . SER B 1 87 ? 24.233 -45.543 6.779 1.00 27.76 87 SER B N 1
ATOM 1533 C CA . SER B 1 87 ? 25.125 -46.636 6.393 1.00 27.19 87 SER B CA 1
ATOM 1534 C C . SER B 1 87 ? 26.308 -46.763 7.349 1.00 25.65 87 SER B C 1
ATOM 1535 O O . SER B 1 87 ? 26.762 -47.877 7.648 1.00 26.20 87 SER B O 1
ATOM 1538 N N . ILE B 1 88 ? 26.798 -45.618 7.821 1.00 25.02 88 ILE B N 1
ATOM 1539 C CA . ILE B 1 88 ? 27.948 -45.601 8.731 1.00 24.57 88 ILE B CA 1
ATOM 1540 C C . ILE B 1 88 ? 27.547 -45.848 10.162 1.00 24.08 88 ILE B C 1
ATOM 1541 O O . ILE B 1 88 ? 28.280 -46.468 10.925 1.00 24.13 88 ILE B O 1
ATOM 1546 N N . SER B 1 89 ? 26.382 -45.337 10.539 1.00 24.31 89 SER B N 1
ATOM 1547 C CA . SER B 1 89 ? 25.864 -45.575 11.859 1.00 24.30 89 SER B CA 1
ATOM 1548 C C . SER B 1 89 ? 25.738 -47.100 11.937 1.00 24.11 89 SER B C 1
ATOM 1549 O O . SER B 1 89 ? 26.096 -47.715 12.949 1.00 18.18 89 SER B O 1
ATOM 1552 N N . ARG B 1 90 ? 25.232 -47.689 10.841 1.00 23.43 90 ARG B N 1
ATOM 1553 C CA . ARG B 1 90 ? 25.040 -49.138 10.719 1.00 23.51 90 ARG B CA 1
ATOM 1554 C C . ARG B 1 90 ? 26.339 -49.937 10.934 1.00 22.49 90 ARG B C 1
ATOM 1555 O O . ARG B 1 90 ? 26.409 -50.794 11.786 1.00 20.56 90 ARG B O 1
ATOM 1563 N N . ILE B 1 91 ? 27.353 -49.638 10.124 1.00 21.25 91 ILE B N 1
ATOM 1564 C CA . ILE B 1 91 ? 28.661 -50.292 10.209 1.00 20.94 91 ILE B CA 1
ATOM 1565 C C . ILE B 1 91 ? 29.234 -50.202 11.652 1.00 19.38 91 ILE B C 1
ATOM 1566 O O . ILE B 1 91 ? 29.714 -51.191 12.205 1.00 18.45 91 ILE B O 1
ATOM 1571 N N . LEU B 1 92 ? 29.137 -49.028 12.285 1.00 16.33 92 LEU B N 1
ATOM 1572 C CA . LEU B 1 92 ? 29.691 -48.882 13.641 1.00 17.37 92 LEU B CA 1
ATOM 1573 C C . LEU B 1 92 ? 28.938 -49.701 14.697 1.00 18.17 92 LEU B C 1
ATOM 1574 O O . LEU B 1 92 ? 29.548 -50.238 15.609 1.00 19.58 92 LEU B O 1
ATOM 1579 N N . LYS B 1 93 ? 27.617 -49.795 14.574 1.00 19.26 93 LYS B N 1
ATOM 1580 C CA . LYS B 1 93 ? 26.816 -50.611 15.489 1.00 20.61 93 LYS B CA 1
ATOM 1581 C C . LYS B 1 93 ? 27.136 -52.102 15.268 1.00 21.17 93 LYS B C 1
ATOM 1582 O O . LYS B 1 93 ? 27.375 -52.848 16.230 1.00 19.65 93 LYS B O 1
ATOM 1588 N N . LEU B 1 94 ? 27.148 -52.534 14.002 1.00 22.89 94 LEU B N 1
ATOM 1589 C CA . LEU B 1 94 ? 27.436 -53.953 13.705 1.00 22.38 94 LEU B CA 1
ATOM 1590 C C . LEU B 1 94 ? 28.794 -54.378 14.213 1.00 21.85 94 LEU B C 1
ATOM 1591 O O . LEU B 1 94 ? 28.946 -55.484 14.716 1.00 23.77 94 LEU B O 1
ATOM 1596 N N . THR B 1 95 ? 29.804 -53.524 14.065 1.00 18.07 95 THR B N 1
ATOM 1597 C CA . THR B 1 95 ? 31.135 -53.932 14.541 1.00 17.80 95 THR B CA 1
ATOM 1598 C C . THR B 1 95 ? 31.355 -53.589 16.005 1.00 16.87 95 THR B C 1
ATOM 1599 O O . THR B 1 95 ? 32.438 -53.845 16.546 1.00 20.54 95 THR B O 1
ATOM 1603 N N . HIS B 1 96 ? 30.360 -52.984 16.626 1.00 19.15 96 HIS B N 1
ATOM 1604 C CA . HIS B 1 96 ? 30.428 -52.566 18.029 1.00 21.40 96 HIS B CA 1
ATOM 1605 C C . HIS B 1 96 ? 31.433 -51.472 18.282 1.00 20.26 96 HIS B C 1
ATOM 1606 O O . HIS B 1 96 ? 31.831 -51.231 19.448 1.00 19.79 96 HIS B O 1
ATOM 1613 N N . LEU B 1 97 ? 31.844 -50.784 17.206 1.00 19.68 97 LEU B N 1
ATOM 1614 C CA . LEU B 1 97 ? 32.828 -49.707 17.377 1.00 18.63 97 LEU B CA 1
ATOM 1615 C C . LEU B 1 97 ? 32.126 -48.512 18.081 1.00 19.51 97 LEU B C 1
ATOM 1616 O O . LEU B 1 97 ? 32.786 -47.579 18.578 1.00 17.64 97 LEU B O 1
ATOM 1621 N N . ASP B 1 98 ? 30.789 -48.567 18.110 1.00 15.15 98 ASP B N 1
ATOM 1622 C CA . ASP B 1 98 ? 30.024 -47.527 18.801 1.00 18.75 98 ASP B CA 1
ATOM 1623 C C . ASP B 1 98 ? 30.279 -47.584 20.319 1.00 18.77 98 ASP B C 1
ATOM 1624 O O . ASP B 1 98 ? 29.901 -46.680 21.062 1.00 19.16 98 ASP B O 1
ATOM 1629 N N . LYS B 1 99 ? 30.967 -48.632 20.772 1.00 19.14 99 LYS B N 1
ATOM 1630 C CA . LYS B 1 99 ? 31.340 -48.787 22.193 1.00 21.04 99 LYS B CA 1
ATOM 1631 C C . LYS B 1 99 ? 32.667 -48.060 22.472 1.00 22.35 99 LYS B C 1
ATOM 1632 O O . LYS B 1 99 ? 33.086 -47.883 23.636 1.00 23.87 99 LYS B O 1
ATOM 1638 N N . ILE B 1 100 ? 33.311 -47.619 21.405 1.00 19.69 100 ILE B N 1
ATOM 1639 C CA . ILE B 1 100 ? 34.617 -46.947 21.481 1.00 22.23 100 ILE B CA 1
ATOM 1640 C C . ILE B 1 100 ? 34.572 -45.459 21.084 1.00 20.79 100 ILE B C 1
ATOM 1641 O O . ILE B 1 100 ? 35.183 -44.618 21.725 1.00 18.92 100 ILE B O 1
ATOM 1646 N N . PHE B 1 101 ? 33.808 -45.155 20.048 1.00 18.98 101 PHE B N 1
ATOM 1647 C CA . PHE B 1 101 ? 33.699 -43.795 19.561 1.00 19.63 101 PHE B CA 1
ATOM 1648 C C . PHE B 1 101 ? 32.615 -42.967 20.205 1.00 19.96 101 PHE B C 1
ATOM 1649 O O . PHE B 1 101 ? 31.492 -43.443 20.381 1.00 19.60 101 PHE B O 1
ATOM 1657 N N . LYS B 1 102 ? 32.943 -41.728 20.572 1.00 21.21 102 LYS B N 1
ATOM 1658 C CA . LYS B 1 102 ? 31.911 -40.832 21.083 1.00 23.50 102 LYS B CA 1
ATOM 1659 C C . LYS B 1 102 ? 31.273 -40.353 19.750 1.00 24.00 102 LYS B C 1
ATOM 1660 O O . LYS B 1 102 ? 31.988 -39.990 18.797 1.00 21.58 102 LYS B O 1
ATOM 1666 N N . ILE B 1 103 ? 29.951 -40.372 19.683 1.00 24.09 103 ILE B N 1
ATOM 1667 C CA . ILE B 1 103 ? 29.229 -40.019 18.464 1.00 26.64 103 ILE B CA 1
ATOM 1668 C C . ILE B 1 103 ? 28.035 -39.106 18.735 1.00 28.39 103 ILE B C 1
ATOM 1669 O O . ILE B 1 103 ? 27.167 -39.433 19.533 1.00 29.81 103 ILE B O 1
ATOM 1674 N N . THR B 1 104 ? 27.966 -37.976 18.041 1.00 29.39 104 THR B N 1
ATOM 1675 C CA . THR B 1 104 ? 26.845 -37.069 18.257 1.00 30.51 104 THR B CA 1
ATOM 1676 C C . THR B 1 104 ? 26.008 -37.014 16.999 1.00 30.67 104 THR B C 1
ATOM 1677 O O . THR B 1 104 ? 26.458 -37.357 15.909 1.00 27.64 104 THR B O 1
ATOM 1681 N N . ASP B 1 105 ? 24.769 -36.578 17.177 1.00 31.54 105 ASP B N 1
ATOM 1682 C CA . ASP B 1 105 ? 23.828 -36.455 16.084 1.00 31.52 105 ASP B CA 1
ATOM 1683 C C . ASP B 1 105 ? 24.219 -35.308 15.160 1.00 30.85 105 ASP B C 1
ATOM 1684 O O . ASP B 1 105 ? 24.209 -35.454 13.939 1.00 31.89 105 ASP B O 1
ATOM 1689 N N . THR B 1 106 ? 24.547 -34.164 15.740 1.00 29.20 106 THR B N 1
ATOM 1690 C CA . THR B 1 106 ? 24.914 -32.985 14.949 1.00 30.63 106 THR B CA 1
ATOM 1691 C C . THR B 1 106 ? 26.281 -32.488 15.397 1.00 30.32 106 THR B C 1
ATOM 1692 O O . THR B 1 106 ? 26.730 -32.801 16.494 1.00 28.55 106 THR B O 1
ATOM 1696 N N . VAL B 1 107 ? 26.925 -31.680 14.568 1.00 32.02 107 VAL B N 1
ATOM 1697 C CA . VAL B 1 107 ? 28.235 -31.139 14.930 1.00 35.14 107 VAL B CA 1
ATOM 1698 C C . VAL B 1 107 ? 28.125 -30.102 16.074 1.00 37.09 107 VAL B C 1
ATOM 1699 O O . VAL B 1 107 ? 28.985 -30.021 16.945 1.00 37.38 107 VAL B O 1
ATOM 1703 N N . GLU B 1 108 ? 27.071 -29.297 16.051 1.00 40.45 108 GLU B N 1
ATOM 1704 C CA . GLU B 1 108 ? 26.820 -28.289 17.084 1.00 42.51 108 GLU B CA 1
ATOM 1705 C C . GLU B 1 108 ? 26.711 -28.880 18.488 1.00 42.90 108 GLU B C 1
ATOM 1706 O O . GLU B 1 108 ? 27.067 -28.238 19.471 1.00 43.76 108 GLU B O 1
ATOM 1712 N N . GLU B 1 109 ? 26.211 -30.108 18.573 1.00 44.57 109 GLU B N 1
ATOM 1713 C CA . GLU B 1 109 ? 26.026 -30.802 19.844 1.00 45.10 109 GLU B CA 1
ATOM 1714 C C . GLU B 1 109 ? 27.324 -31.264 20.448 1.00 44.24 109 GLU B C 1
ATOM 1715 O O . GLU B 1 109 ? 27.442 -31.359 21.665 1.00 45.20 109 GLU B O 1
ATOM 1721 N N . ALA B 1 110 ? 28.305 -31.565 19.608 1.00 42.89 110 ALA B N 1
ATOM 1722 C CA . ALA B 1 110 ? 29.574 -32.028 20.135 1.00 41.57 110 ALA B CA 1
ATOM 1723 C C . ALA B 1 110 ? 30.155 -30.900 20.976 1.00 41.91 110 ALA B C 1
ATOM 1724 O O . ALA B 1 110 ? 29.754 -29.732 20.746 1.00 43.13 110 ALA B O 1
#

Nearest PDB structures (foldseek):
  1vc1-assembly1_B  TM=1.009E+00  e=1.296E-21  Thermotoga maritima
  1sbo-assembly1_A  TM=9.513E-01  e=1.654E-17  Thermotoga maritima
  1til-assembly1_B  TM=8.790E-01  e=2.661E-10  Geobacillus stearothermophilus
  1th8-assembly1_B  TM=8.719E-01  e=5.507E-10  Geobacillus stearothermophilus
  2ka5-assembly1_A  TM=8.355E-01  e=4.324E-08  Thermotoga maritima